Protein 3LYH (pdb70)

Structure (mmCIF, N/CA/C/O backbone):
data_3LYH
#
_entry.id   3LYH
#
_cell.length_a   37.836
_cell.length_b   38.615
_cell.length_c   39.845
_cell.angle_alpha   70.350
_cell.angle_beta   83.050
_cell.angle_gamma   72.090
#
_symmetry.space_group_name_H-M   'P 1'
#
loop_
_entity.id
_entity.type
_entity.pdbx_description
1 polymer 'Cobalamin (Vitamin B12) biosynthesis CbiX protein'
2 water water
#
loop_
_atom_site.group_PDB
_atom_site.id
_atom_site.type_symbol
_atom_site.label_atom_id
_atom_site.label_alt_id
_atom_site.label_comp_id
_atom_site.label_asym_id
_atom_site.label_entity_id
_atom_site.label_seq_id
_atom_site.pdbx_PDB_ins_code
_atom_site.Cartn_x
_atom_site.Cartn_y
_atom_site.Cartn_z
_atom_site.occupancy
_atom_site.B_iso_or_equiv
_atom_site.auth_seq_id
_atom_site.auth_comp_id
_atom_site.auth_asym_id
_atom_site.auth_atom_id
_atom_site.pdbx_PDB_model_num
ATOM 1 N N . PRO A 1 5 ? 45.234 15.642 -0.507 1.00 36.10 4 PRO A N 1
ATOM 2 C CA . PRO A 1 5 ? 43.849 16.020 -0.780 1.00 34.29 4 PRO A CA 1
ATOM 3 C C . PRO A 1 5 ? 43.673 17.573 -0.803 1.00 31.51 4 PRO A C 1
ATOM 4 O O . PRO A 1 5 ? 43.991 18.207 -1.827 1.00 28.28 4 PRO A O 1
ATOM 6 N N . HIS A 1 6 ? 43.221 18.158 0.312 1.00 28.13 5 HIS A N 1
ATOM 7 C CA . HIS A 1 6 ? 42.878 19.590 0.412 1.00 25.57 5 HIS A CA 1
ATOM 8 C C . HIS A 1 6 ? 43.272 20.109 1.806 1.00 23.81 5 HIS A C 1
ATOM 9 O O . HIS A 1 6 ? 43.166 19.378 2.783 1.00 27.20 5 HIS A O 1
ATOM 16 N N . GLN A 1 7 ? 43.734 21.368 1.873 1.00 15.88 6 GLN A N 1
ATOM 17 C CA . GLN A 1 7 ? 44.204 22.029 3.068 1.00 17.02 6 GLN A CA 1
ATOM 18 C C . GLN A 1 7 ? 43.579 23.413 3.245 1.00 16.32 6 GLN A C 1
ATOM 19 O O . GLN A 1 7 ? 43.475 24.173 2.308 1.00 13.58 6 GLN A O 1
ATOM 25 N N . ILE A 1 8 ? 43.192 23.742 4.463 1.00 12.72 7 ILE A N 1
ATOM 26 C CA . ILE A 1 8 ? 42.659 25.047 4.763 1.00 14.11 7 ILE A CA 1
ATOM 27 C C . ILE A 1 8 ? 43.725 25.859 5.518 1.00 12.31 7 ILE A C 1
ATOM 28 O O . ILE A 1 8 ? 44.465 25.333 6.394 1.00 16.68 7 ILE A O 1
ATOM 33 N N . ILE A 1 9 ? 43.888 27.111 5.108 1.00 13.00 8 ILE A N 1
ATOM 34 C CA . ILE A 1 9 ? 44.882 28.014 5.619 1.00 13.33 8 ILE A CA 1
ATOM 35 C C . ILE A 1 9 ? 44.182 29.293 6.103 1.00 13.77 8 ILE A C 1
ATOM 36 O O . ILE A 1 9 ? 43.463 29.944 5.345 1.00 11.90 8 ILE A O 1
ATOM 41 N N . LEU A 1 10 ? 44.432 29.651 7.358 1.00 13.09 9 LEU A N 1
ATOM 42 C CA A LEU A 1 10 ? 43.960 30.919 7.936 0.50 11.09 9 LEU A CA 1
ATOM 43 C CA B LEU A 1 10 ? 43.958 30.921 7.935 0.50 11.42 9 LEU A CA 1
ATOM 44 C C . LEU A 1 10 ? 45.037 31.956 7.624 1.00 11.42 9 LEU A C 1
ATOM 45 O O . LEU A 1 10 ? 46.204 31.773 8.049 1.00 15.80 9 LEU A O 1
ATOM 54 N N . LEU A 1 11 ? 44.686 33.022 6.914 1.00 10.37 10 LEU A N 1
ATOM 55 C CA . LEU A 1 11 ? 45.683 34.025 6.497 1.00 11.47 10 LEU A CA 1
ATOM 56 C C . LEU A 1 11 ? 45.546 35.285 7.353 1.00 10.97 10 LEU A C 1
ATOM 57 O O . LEU A 1 11 ? 44.507 35.939 7.335 1.00 11.95 10 LEU A O 1
ATOM 62 N N . ALA A 1 12 ? 46.576 35.620 8.096 1.00 12.36 11 ALA A N 1
ATOM 63 C CA . ALA A 1 12 ? 46.619 36.797 8.932 1.00 12.06 11 ALA A CA 1
ATOM 64 C C . ALA A 1 12 ? 47.640 37.800 8.370 1.00 12.40 11 ALA A C 1
ATOM 65 O O . ALA A 1 12 ? 48.556 37.438 7.621 1.00 11.93 11 ALA A O 1
ATOM 67 N N A HIS A 1 13 ? 47.412 39.068 8.713 0.50 15.65 12 HIS A N 1
ATOM 68 N N B HIS A 1 13 ? 47.492 39.073 8.712 0.50 12.76 12 HIS A N 1
ATOM 69 C CA A HIS A 1 13 ? 48.455 40.066 8.652 0.50 17.96 12 HIS A CA 1
ATOM 70 C CA B HIS A 1 13 ? 48.401 40.090 8.184 0.50 12.44 12 HIS A CA 1
ATOM 71 C C A HIS A 1 13 ? 49.470 39.681 9.707 0.50 17.47 12 HIS A C 1
ATOM 72 C C B HIS A 1 13 ? 49.863 39.752 8.457 0.50 10.57 12 HIS A C 1
ATOM 73 O O A HIS A 1 13 ? 49.137 39.399 10.857 0.50 20.87 12 HIS A O 1
ATOM 74 O O B HIS A 1 13 ? 50.671 39.722 7.541 0.50 10.24 12 HIS A O 1
ATOM 87 N N A GLY A 1 14 ? 50.708 39.576 9.275 0.50 18.65 13 GLY A N 1
ATOM 88 N N B GLY A 1 14 ? 50.187 39.510 9.736 0.50 9.89 13 GLY A N 1
ATOM 89 C CA A GLY A 1 14 ? 51.745 39.314 10.192 0.50 16.69 13 GLY A CA 1
ATOM 90 C CA B GLY A 1 14 ? 51.582 39.392 10.153 0.50 10.89 13 GLY A CA 1
ATOM 91 C C A GLY A 1 14 ? 52.193 40.611 10.825 0.50 14.63 13 GLY A C 1
ATOM 92 C C B GLY A 1 14 ? 52.148 40.642 10.847 0.50 10.85 13 GLY A C 1
ATOM 93 O O A GLY A 1 14 ? 51.694 41.720 10.527 0.50 16.01 13 GLY A O 1
ATOM 94 O O B GLY A 1 14 ? 51.688 41.783 10.589 0.50 12.45 13 GLY A O 1
ATOM 95 N N . SER A 1 15 ? 53.160 40.441 11.700 1.00 13.94 14 SER A N 1
ATOM 96 C CA . SER A 1 15 ? 53.752 41.522 12.465 1.00 11.93 14 SER A CA 1
ATOM 97 C C . SER A 1 15 ? 55.090 41.092 12.999 1.00 8.67 14 SER A C 1
ATOM 98 O O . SER A 1 15 ? 55.330 39.902 13.246 1.00 12.42 14 SER A O 1
ATOM 101 N N . SER A 1 16 ? 55.980 42.081 13.250 1.00 8.81 15 SER A N 1
ATOM 102 C CA . SER A 1 16 ? 57.189 41.847 13.989 1.00 10.50 15 SER A CA 1
ATOM 103 C C . SER A 1 16 ? 56.971 41.921 15.495 1.00 9.00 15 SER A C 1
ATOM 104 O O . SER A 1 16 ? 57.912 41.668 16.242 1.00 9.98 15 SER A O 1
ATOM 107 N N . ASP A 1 17 ? 55.772 42.332 15.910 1.00 9.98 16 ASP A N 1
ATOM 108 C CA . ASP A 1 17 ? 55.420 42.373 17.338 1.00 7.96 16 ASP A CA 1
ATOM 109 C C . ASP A 1 17 ? 55.002 40.950 17.789 1.00 10.08 16 ASP A C 1
ATOM 110 O O . ASP A 1 17 ? 53.940 40.452 17.336 1.00 10.62 16 ASP A O 1
ATOM 115 N N . ALA A 1 18 ? 55.824 40.332 18.659 1.00 9.75 17 ALA A N 1
ATOM 116 C CA . ALA A 1 18 ? 55.548 38.987 19.215 1.00 10.87 17 ALA A CA 1
ATOM 117 C C . ALA A 1 18 ? 54.165 38.910 19.842 1.00 11.45 17 ALA A C 1
ATOM 118 O O . ALA A 1 18 ? 53.494 37.856 19.736 1.00 12.36 17 ALA A O 1
ATOM 120 N N . ARG A 1 19 ? 53.711 40.007 20.443 1.00 10.55 18 ARG A N 1
ATOM 121 C CA . ARG A 1 19 ? 52.384 40.021 21.081 1.00 10.72 18 ARG A CA 1
ATOM 122 C C . ARG A 1 19 ? 51.260 39.862 20.046 1.00 12.23 18 ARG A C 1
ATOM 123 O O . ARG A 1 19 ? 50.252 39.187 20.292 1.00 13.20 18 ARG A O 1
ATOM 131 N N . TRP A 1 20 ? 51.423 40.495 18.895 1.00 10.14 19 TRP A N 1
ATOM 132 C CA A TRP A 1 20 ? 50.460 40.376 17.805 0.50 11.93 19 TRP A CA 1
ATOM 133 C CA B TRP A 1 20 ? 50.440 40.384 17.842 0.50 11.44 19 TRP A CA 1
ATOM 134 C C . TRP A 1 20 ? 50.386 38.934 17.336 1.00 12.21 19 TRP A C 1
ATOM 135 O O . TRP A 1 20 ? 49.310 38.368 17.240 1.00 12.62 19 TRP A O 1
ATOM 156 N N . CYS A 1 21 ? 51.536 38.353 17.030 1.00 12.11 20 CYS A N 1
ATOM 157 C CA . CYS A 1 21 ? 51.585 36.975 16.556 1.00 14.88 20 CYS A CA 1
ATOM 158 C C . CYS A 1 21 ? 50.991 36.019 17.598 1.00 12.82 20 CYS A C 1
ATOM 159 O O . CYS A 1 21 ? 50.239 35.125 17.208 1.00 13.35 20 CYS A O 1
ATOM 162 N N . GLU A 1 22 ? 51.219 36.274 18.879 1.00 12.95 21 GLU A N 1
ATOM 163 C CA . GLU A 1 22 ? 50.761 35.337 19.920 1.00 12.02 21 GLU A CA 1
ATOM 164 C C . GLU A 1 22 ? 49.247 35.402 19.938 1.00 11.69 21 GLU A C 1
ATOM 165 O O . GLU A 1 22 ? 48.592 34.367 20.052 1.00 11.22 21 GLU A O 1
ATOM 171 N N . THR A 1 23 ? 48.690 36.599 19.814 1.00 10.06 22 THR A N 1
ATOM 172 C CA . THR A 1 23 ? 47.228 36.772 19.802 1.00 10.16 22 THR A CA 1
ATOM 173 C C . THR A 1 23 ? 46.606 36.022 18.629 1.00 12.82 22 THR A C 1
ATOM 174 O O . THR A 1 23 ? 45.577 35.378 18.782 1.00 9.53 22 THR A O 1
ATOM 178 N N . PHE A 1 24 ? 47.206 36.127 17.444 1.00 11.60 23 PHE A N 1
ATOM 179 C CA . PHE A 1 24 ? 46.698 35.390 16.277 1.00 12.29 23 PHE A CA 1
ATOM 180 C C . PHE A 1 24 ? 46.874 33.885 16.377 1.00 9.46 23 PHE A C 1
ATOM 181 O O . PHE A 1 24 ? 45.993 33.124 15.949 1.00 11.27 23 PHE A O 1
ATOM 189 N N . GLU A 1 25 ? 47.992 33.422 16.956 1.00 9.85 24 GLU A N 1
ATOM 190 C CA . GLU A 1 25 ? 48.178 31.991 17.192 1.00 12.81 24 GLU A CA 1
ATOM 191 C C . GLU A 1 25 ? 47.082 31.441 18.109 1.00 12.60 24 GLU A C 1
ATOM 192 O O . GLU A 1 25 ? 46.523 30.361 17.828 1.00 13.44 24 GLU A O 1
ATOM 198 N N . LYS A 1 26 ? 46.742 32.181 19.151 1.00 10.26 25 LYS A N 1
ATOM 199 C CA A LYS A 1 26 ? 45.638 31.767 20.008 0.50 11.37 25 LYS A CA 1
ATOM 200 C CA B LYS A 1 26 ? 45.641 31.769 20.006 0.50 11.92 25 LYS A CA 1
ATOM 201 C C . LYS A 1 26 ? 44.297 31.823 19.270 1.00 10.90 25 LYS A C 1
ATOM 202 O O . LYS A 1 26 ? 43.430 30.948 19.469 1.00 12.73 25 LYS A O 1
ATOM 213 N N . LEU A 1 27 ? 44.057 32.854 18.472 1.00 9.81 26 LEU A N 1
ATOM 214 C CA . LEU A 1 27 ? 42.830 32.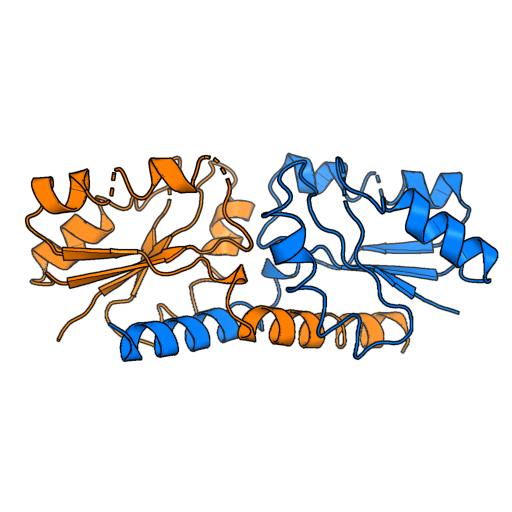927 17.612 1.00 12.15 26 LEU A CA 1
ATOM 215 C C . LEU A 1 27 ? 42.657 31.745 16.661 1.00 11.39 26 LEU A C 1
ATOM 216 O O . LEU A 1 27 ? 41.516 31.248 16.471 1.00 13.90 26 LEU A O 1
ATOM 221 N N . ALA A 1 28 ? 43.765 31.262 16.133 1.00 9.12 27 ALA A N 1
ATOM 222 C CA . ALA A 1 28 ? 43.781 30.128 15.211 1.00 8.34 27 ALA A CA 1
ATOM 223 C C . ALA A 1 28 ? 43.725 28.765 15.942 1.00 12.34 27 ALA A C 1
ATOM 224 O O . ALA A 1 28 ? 43.398 27.777 15.303 1.00 13.86 27 ALA A O 1
ATOM 226 N N . GLU A 1 29 ? 44.042 28.717 17.238 1.00 13.93 28 GLU A N 1
ATOM 227 C CA A GLU A 1 29 ? 44.266 27.456 17.965 0.50 14.60 28 GLU A CA 1
ATOM 228 C CA B GLU A 1 29 ? 44.296 27.437 17.891 0.50 13.12 28 GLU A CA 1
ATOM 229 C C . GLU A 1 29 ? 43.072 26.482 17.883 1.00 11.00 28 GLU A C 1
ATOM 230 O O . GLU A 1 29 ? 43.264 25.299 17.607 1.00 12.06 28 GLU A O 1
ATOM 241 N N . PRO A 1 30 ? 41.838 26.992 18.122 1.00 13.05 29 PRO A N 1
ATOM 242 C CA . PRO A 1 30 ? 40.709 26.034 18.104 1.00 13.49 29 PRO A CA 1
ATOM 243 C C . PRO A 1 30 ? 40.551 25.404 16.710 1.00 15.13 29 PRO A C 1
ATOM 244 O O . PRO A 1 30 ? 40.280 24.230 16.587 1.00 11.97 29 PRO A O 1
ATOM 248 N N . THR A 1 31 ? 40.748 26.190 15.652 1.00 12.12 30 THR A N 1
ATOM 249 C CA . THR A 1 31 ? 40.794 25.632 14.308 1.00 12.58 30 THR A CA 1
ATOM 250 C C . THR A 1 31 ? 41.928 24.644 14.065 1.00 14.90 30 THR A C 1
ATOM 251 O O . THR A 1 31 ? 41.722 23.547 13.537 1.00 16.75 30 THR A O 1
ATOM 255 N N . VAL A 1 32 ? 43.142 25.017 14.428 1.00 13.67 31 VAL A N 1
ATOM 256 C CA . VAL A 1 32 ? 44.289 24.144 14.213 1.00 15.14 31 VAL A CA 1
ATOM 257 C C . VAL A 1 32 ? 44.180 22.805 14.971 1.00 16.56 31 VAL A C 1
ATOM 258 O O . VAL A 1 32 ? 44.546 21.730 14.444 1.00 17.39 31 VAL A O 1
ATOM 262 N N . GLU A 1 33 ? 43.647 22.875 16.173 1.00 17.61 32 GLU A N 1
ATOM 263 C CA . GLU A 1 33 ? 43.454 21.666 16.993 1.00 21.65 32 GLU A CA 1
ATOM 264 C C . GLU A 1 33 ? 42.351 20.777 16.456 1.00 22.19 32 GLU A C 1
ATOM 265 O O . GLU A 1 33 ? 42.456 19.547 16.584 1.00 26.78 32 GLU A O 1
ATOM 271 N N . SER A 1 34 ? 41.318 21.380 15.868 1.00 22.85 33 SER A N 1
ATOM 272 C CA A SER A 1 34 ? 40.089 20.671 15.495 0.50 24.07 33 SER A CA 1
ATOM 273 C CA B SER A 1 34 ? 40.086 20.669 15.505 0.50 24.48 33 SER A CA 1
ATOM 274 C C . SER A 1 34 ? 40.132 20.112 14.077 1.00 23.39 33 SER A C 1
ATOM 275 O O . SER A 1 34 ? 39.631 19.015 13.821 1.00 22.60 33 SER A O 1
ATOM 280 N N . ILE A 1 35 ? 40.714 20.866 13.153 1.00 22.28 34 ILE A N 1
ATOM 281 C CA . ILE A 1 35 ? 40.676 20.542 11.725 1.00 20.42 34 ILE A CA 1
ATOM 282 C C . ILE A 1 35 ? 42.020 20.024 11.217 1.00 22.71 34 ILE A C 1
ATOM 283 O O . ILE A 1 35 ? 43.049 20.710 11.315 1.00 20.07 34 ILE A O 1
ATOM 288 N N . GLU A 1 36 ? 41.982 18.825 10.609 1.00 24.14 35 GLU A N 1
ATOM 289 C CA . GLU A 1 36 ? 43.168 18.136 10.111 1.00 25.01 35 GLU A CA 1
ATOM 290 C C . GLU A 1 36 ? 44.008 19.035 9.193 1.00 23.99 35 GLU A C 1
ATOM 291 O O . GLU A 1 36 ? 43.508 19.569 8.216 1.00 22.34 35 GLU A O 1
ATOM 293 N N . ASN A 1 37 ? 45.276 19.218 9.562 1.00 26.17 36 ASN A N 1
ATOM 294 C CA . ASN A 1 37 ? 46.245 19.982 8.770 1.00 29.38 36 ASN A CA 1
ATOM 295 C C . ASN A 1 37 ? 45.941 21.475 8.502 1.00 27.84 36 ASN A C 1
ATOM 296 O O . ASN A 1 37 ? 46.744 22.123 7.786 1.00 26.95 36 ASN A O 1
ATOM 301 N N . ALA A 1 38 ? 44.850 22.025 9.069 1.00 21.36 37 ALA A N 1
ATOM 302 C CA . ALA A 1 38 ? 44.651 23.495 9.057 1.00 18.76 37 ALA A CA 1
ATOM 303 C C . ALA A 1 38 ? 45.869 24.190 9.662 1.00 15.21 37 ALA A C 1
ATOM 304 O O . ALA A 1 38 ? 46.536 23.667 10.581 1.00 18.04 37 ALA A O 1
ATOM 306 N N . ALA A 1 39 ? 46.219 25.338 9.107 1.00 12.10 38 ALA A N 1
ATOM 307 C CA . ALA A 1 39 ? 47.342 26.103 9.603 1.00 11.39 38 ALA A CA 1
ATOM 308 C C . ALA A 1 39 ? 47.115 27.584 9.412 1.00 13.16 38 ALA A C 1
ATOM 309 O O . ALA A 1 39 ? 46.380 27.964 8.519 1.00 14.86 38 ALA A O 1
ATOM 311 N N . ILE A 1 40 ? 47.758 28.382 10.272 1.00 12.48 39 ILE A N 1
ATOM 312 C CA . ILE A 1 40 ? 47.862 29.820 10.091 1.00 13.38 39 ILE A CA 1
ATOM 313 C C . ILE A 1 40 ? 49.108 30.151 9.303 1.00 13.48 39 ILE A C 1
ATOM 314 O O . ILE A 1 40 ? 50.153 29.534 9.467 1.00 12.36 39 ILE A O 1
ATOM 319 N N . ALA A 1 41 ? 48.958 31.115 8.413 1.00 12.28 40 ALA A N 1
ATOM 320 C CA . ALA A 1 41 ? 50.053 31.710 7.676 1.00 12.70 40 ALA A CA 1
ATOM 321 C C . ALA A 1 41 ? 49.910 33.218 7.709 1.00 13.12 40 ALA A C 1
ATOM 322 O O . ALA A 1 41 ? 48.781 33.751 7.896 1.00 14.22 40 ALA A O 1
ATOM 324 N N . TYR A 1 42 ? 51.036 33.887 7.465 1.00 12.38 41 TYR A N 1
ATOM 325 C CA . TYR A 1 42 ? 51.124 35.345 7.537 1.00 13.39 41 TYR A CA 1
ATOM 326 C C . TYR A 1 42 ? 51.508 35.975 6.182 1.00 14.95 41 TYR A C 1
ATOM 327 O O . TYR A 1 42 ? 52.356 35.448 5.471 1.00 13.70 41 TYR A O 1
ATOM 344 N N . GLU A 1 44 ? 52.971 38.824 5.715 1.00 16.45 43 GLU A N 1
ATOM 345 C CA . GLU A 1 44 ? 54.332 39.362 5.812 1.00 19.43 43 GLU A CA 1
ATOM 346 C C . GLU A 1 44 ? 54.867 39.266 7.214 1.00 17.14 43 GLU A C 1
ATOM 347 O O . GLU A 1 44 ? 54.105 39.052 8.146 1.00 15.41 43 GLU A O 1
ATOM 353 N N . LEU A 1 45 ? 56.181 39.421 7.326 1.00 18.99 44 LEU A N 1
ATOM 354 C CA . LEU A 1 45 ? 56.895 39.718 8.580 1.00 19.55 44 LEU A CA 1
ATOM 355 C C . LEU A 1 45 ? 57.020 38.585 9.595 1.00 21.73 44 LEU A C 1
ATOM 356 O O . LEU A 1 45 ? 57.907 38.648 10.446 1.00 26.31 44 LEU A O 1
ATOM 361 N N . ALA A 1 46 ? 56.112 37.608 9.572 1.00 17.26 45 ALA A N 1
ATOM 362 C CA . ALA A 1 46 ? 56.133 36.489 10.506 1.00 17.36 45 ALA A CA 1
ATOM 363 C C . ALA A 1 46 ? 56.101 35.188 9.743 1.00 18.72 45 ALA A C 1
ATOM 364 O O . ALA A 1 46 ? 55.568 35.117 8.628 1.00 17.00 45 ALA A O 1
ATOM 366 N N . GLU A 1 47 ? 56.726 34.169 10.313 1.00 18.57 46 GLU A N 1
ATOM 367 C CA . GLU A 1 47 ? 56.710 32.852 9.706 1.00 19.41 46 GLU A CA 1
ATOM 368 C C . GLU A 1 47 ? 55.596 32.060 10.382 1.00 16.41 46 GLU A C 1
ATOM 369 O O . GLU A 1 47 ? 55.317 32.277 11.556 1.00 18.81 46 GLU A O 1
ATOM 375 N N . PRO A 1 48 ? 54.931 31.156 9.652 1.00 16.11 47 PRO A N 1
ATOM 376 C CA . PRO A 1 48 ? 55.166 30.851 8.244 1.00 15.06 47 PRO A CA 1
ATOM 377 C C . PRO A 1 48 ? 54.435 31.772 7.275 1.00 13.75 47 PRO A C 1
ATOM 378 O O . PRO A 1 48 ? 53.294 32.179 7.523 1.00 13.87 47 PRO A O 1
ATOM 382 N N . SER A 1 49 ? 55.072 32.037 6.149 1.00 15.19 48 SER A N 1
ATOM 383 C CA . SER A 1 49 ? 54.403 32.671 5.020 1.00 15.62 48 SER A CA 1
ATOM 384 C C . SER A 1 49 ? 53.424 31.737 4.338 1.00 14.38 48 SER A C 1
ATOM 385 O O . SER A 1 49 ? 53.490 30.523 4.498 1.00 12.69 48 SER A O 1
ATOM 388 N N . LEU A 1 50 ? 52.539 32.280 3.490 1.00 15.13 49 LEU A N 1
ATOM 389 C CA . LEU A 1 50 ? 51.742 31.409 2.613 1.00 17.86 49 LEU A CA 1
ATOM 390 C C . LEU A 1 50 ? 52.589 30.517 1.707 1.00 17.17 49 LEU A C 1
ATOM 391 O O . LEU A 1 50 ? 52.278 29.340 1.504 1.00 15.68 49 LEU A O 1
ATOM 396 N N . ASP A 1 51 ? 53.700 31.043 1.174 1.00 17.66 50 ASP A N 1
ATOM 397 C CA . ASP A 1 51 ? 54.574 30.222 0.329 1.00 17.85 50 ASP A CA 1
ATOM 398 C C . ASP A 1 51 ? 55.066 29.024 1.082 1.00 14.93 50 ASP A C 1
ATOM 399 O O . ASP A 1 51 ? 55.023 27.916 0.575 1.00 16.51 50 ASP A O 1
ATOM 404 N N . THR A 1 52 ? 55.500 29.263 2.316 1.00 15.12 51 THR A N 1
ATOM 405 C CA . THR A 1 52 ? 55.992 28.190 3.152 1.00 14.88 51 THR A CA 1
ATOM 406 C C . THR A 1 52 ? 54.954 27.095 3.391 1.00 13.26 51 THR A C 1
ATOM 407 O O . THR A 1 52 ? 55.272 25.915 3.250 1.00 15.34 51 THR A O 1
ATOM 411 N N . ILE A 1 53 ? 53.742 27.491 3.772 1.00 15.12 52 ILE A N 1
ATOM 412 C CA . ILE A 1 53 ? 52.675 26.499 3.950 1.00 13.12 52 ILE A CA 1
ATOM 413 C C . ILE A 1 53 ? 52.338 25.756 2.656 1.00 13.37 52 ILE A C 1
ATOM 414 O O . ILE A 1 53 ? 52.200 24.518 2.665 1.00 14.76 52 ILE A O 1
ATOM 419 N N . VAL A 1 54 ? 52.195 26.501 1.553 1.00 14.44 53 VAL A N 1
ATOM 420 C CA . VAL A 1 54 ? 51.878 25.905 0.274 1.00 15.56 53 VAL A CA 1
ATOM 421 C C . VAL A 1 54 ? 52.987 24.936 -0.217 1.00 16.19 53 VAL A C 1
ATOM 422 O O . VAL A 1 54 ? 52.716 23.797 -0.600 1.00 16.30 53 VAL A O 1
ATOM 426 N N . ASN A 1 55 ? 54.251 25.351 -0.153 1.00 18.19 54 ASN A N 1
ATOM 427 C CA . ASN A 1 55 ? 55.370 24.463 -0.498 1.00 17.79 54 ASN A CA 1
ATOM 428 C C . ASN A 1 55 ? 55.390 23.180 0.314 1.00 18.02 54 ASN A C 1
ATOM 429 O O . ASN A 1 55 ? 55.559 22.088 -0.243 1.00 21.52 54 ASN A O 1
ATOM 434 N N . ARG A 1 56 ? 55.194 23.302 1.630 1.00 15.41 55 ARG A N 1
ATOM 435 C CA . ARG A 1 56 ? 55.161 22.120 2.502 1.00 17.64 55 ARG A CA 1
ATOM 436 C C . ARG A 1 56 ? 54.005 21.176 2.166 1.00 18.52 55 ARG A C 1
ATOM 437 O O . ARG A 1 56 ? 54.203 19.963 2.088 1.00 16.27 55 ARG A O 1
ATOM 445 N N . ALA A 1 57 ? 52.805 21.729 1.984 1.00 16.08 56 ALA A N 1
ATOM 446 C CA . ALA A 1 57 ? 51.606 20.956 1.624 1.00 15.47 56 ALA A CA 1
ATOM 447 C C . ALA A 1 57 ? 51.734 20.238 0.287 1.00 14.25 56 ALA A C 1
ATOM 448 O O . ALA A 1 57 ? 51.354 19.063 0.147 1.00 17.52 56 ALA A O 1
ATOM 450 N N . LYS A 1 58 ? 52.291 20.951 -0.675 1.00 16.55 57 LYS A N 1
ATOM 451 C CA . LYS A 1 58 ? 52.485 20.431 -2.018 1.00 20.54 57 LYS A CA 1
ATOM 452 C C . LYS A 1 58 ? 53.436 19.238 -1.994 1.00 21.21 57 LYS A C 1
ATOM 453 O O . LYS A 1 58 ? 53.146 18.187 -2.591 1.00 19.98 57 LYS A O 1
ATOM 459 N N . GLY A 1 59 ? 54.522 19.369 -1.238 1.00 23.23 58 GLY A N 1
ATOM 460 C CA . GLY A 1 59 ? 55.442 18.247 -1.007 1.00 25.66 58 GLY A CA 1
ATOM 461 C C . GLY A 1 59 ? 54.780 16.995 -0.452 1.00 26.32 58 GLY A C 1
ATOM 462 O O . GLY A 1 59 ? 55.229 15.881 -0.735 1.00 28.38 58 GLY A O 1
ATOM 463 N N . GLN A 1 60 ? 53.730 17.188 0.345 1.00 26.29 59 GLN A N 1
ATOM 464 C CA . GLN A 1 60 ? 52.939 16.122 0.948 1.00 27.14 59 GLN A CA 1
ATOM 465 C C . GLN A 1 60 ? 51.774 15.632 0.077 1.00 25.89 59 GLN A C 1
ATOM 466 O O . GLN A 1 60 ? 50.972 14.833 0.547 1.00 28.35 59 GLN A O 1
ATOM 472 N N . GLY A 1 61 ? 51.652 16.135 -1.157 1.00 23.36 60 GLY A N 1
ATOM 473 C CA . GLY A 1 61 ? 50.615 15.707 -2.089 1.00 23.15 60 GLY A CA 1
ATOM 474 C C . GLY A 1 61 ? 49.398 16.601 -2.260 1.00 20.06 60 GLY A C 1
ATOM 475 O O . GLY A 1 61 ? 48.494 16.267 -3.041 1.00 22.06 60 GLY A O 1
ATOM 476 N N . VAL A 1 62 ? 49.390 17.754 -1.582 1.00 17.93 61 VAL A N 1
ATOM 477 C CA . VAL A 1 62 ? 48.246 18.654 -1.628 1.00 16.17 61 VAL A CA 1
ATOM 478 C C . VAL A 1 62 ? 48.338 19.702 -2.745 1.00 15.30 61 VAL A C 1
ATOM 479 O O . VAL A 1 62 ? 49.261 20.496 -2.769 1.00 22.53 61 VAL A O 1
ATOM 483 N N . GLU A 1 63 ? 47.357 19.752 -3.618 1.00 15.93 62 GLU A N 1
ATOM 484 C CA . GLU A 1 63 ? 47.334 20.798 -4.661 1.00 18.77 62 GLU A CA 1
ATOM 485 C C . GLU A 1 63 ? 46.053 21.617 -4.673 1.00 15.39 62 GLU A C 1
ATOM 486 O O . GLU A 1 63 ? 45.852 22.400 -5.584 1.00 16.95 62 GLU A O 1
ATOM 492 N N . GLN A 1 64 ? 45.202 21.401 -3.674 1.00 15.06 63 GLN A N 1
ATOM 493 C CA . GLN A 1 64 ? 43.946 22.148 -3.458 1.00 14.01 63 GLN A CA 1
ATOM 494 C C . GLN A 1 64 ? 43.935 22.791 -2.103 1.00 11.69 63 GLN A C 1
ATOM 495 O O . GLN A 1 64 ? 44.195 22.131 -1.089 1.00 13.39 63 GLN A O 1
ATOM 501 N N . PHE A 1 65 ? 43.635 24.081 -2.070 1.00 10.63 64 PHE A N 1
ATOM 502 C CA . PHE A 1 65 ? 43.676 24.849 -0.836 1.00 9.82 64 PHE A CA 1
ATOM 503 C C . PHE A 1 65 ? 42.465 25.749 -0.782 1.00 9.63 64 PHE A C 1
ATOM 504 O O . PHE A 1 65 ? 41.903 26.168 -1.831 1.00 10.86 64 PHE A O 1
ATOM 512 N N . THR A 1 66 ? 42.089 26.096 0.440 1.00 9.44 65 THR A N 1
ATOM 513 C CA . THR A 1 66 ? 41.168 27.192 0.711 1.00 9.71 65 THR A CA 1
ATOM 514 C C . THR A 1 66 ? 41.828 28.160 1.700 1.00 11.34 65 THR A C 1
ATOM 515 O O . THR A 1 66 ? 42.362 27.717 2.708 1.00 11.80 65 THR A O 1
ATOM 519 N N . VAL A 1 67 ? 41.879 29.435 1.355 1.00 8.98 66 VAL A N 1
ATOM 520 C CA . VAL A 1 67 ? 42.431 30.479 2.191 1.00 8.30 66 VAL A CA 1
ATOM 521 C C . VAL A 1 67 ? 41.304 31.245 2.832 1.00 9.75 66 VAL A C 1
ATOM 522 O O . VAL A 1 67 ? 40.425 31.782 2.131 1.00 9.98 66 VAL A O 1
ATOM 526 N N . VAL A 1 68 ? 41.301 31.270 4.170 1.00 9.59 67 VAL A N 1
ATOM 527 C CA . VAL A 1 68 ? 40.312 32.003 4.943 1.00 9.45 67 VAL A CA 1
ATOM 528 C C . VAL A 1 68 ? 41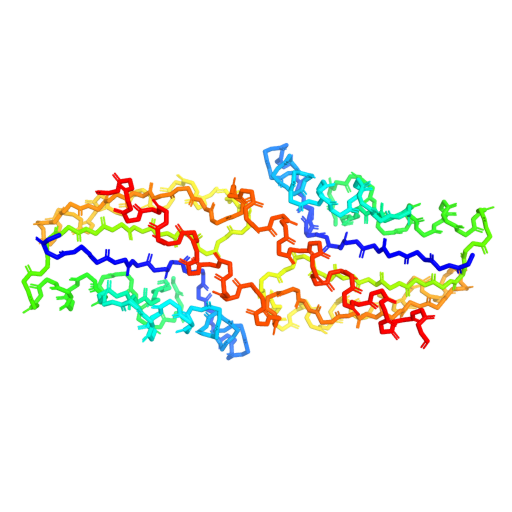.010 33.214 5.575 1.00 8.16 67 VAL A C 1
ATOM 529 O O . VAL A 1 68 ? 41.785 33.075 6.487 1.00 9.96 67 VAL A O 1
ATOM 533 N N . PRO A 1 69 ? 40.706 34.446 5.070 1.00 8.09 68 PRO A N 1
ATOM 534 C CA . PRO A 1 69 ? 41.389 35.600 5.669 1.00 9.17 68 PRO A CA 1
ATOM 535 C C . PRO A 1 69 ? 40.911 35.948 7.052 1.00 10.10 68 PRO A C 1
ATOM 536 O O . PRO A 1 69 ? 39.708 36.154 7.256 1.00 10.65 68 PRO A O 1
ATOM 540 N N . LEU A 1 70 ? 41.842 35.975 8.016 1.00 10.52 69 LEU A N 1
ATOM 541 C CA . LEU A 1 70 ? 41.556 36.388 9.408 1.00 11.43 69 LEU A CA 1
ATOM 542 C C . LEU A 1 70 ? 41.622 37.925 9.503 1.00 12.44 69 LEU A C 1
ATOM 543 O O . LEU A 1 70 ? 42.547 38.471 10.112 1.00 16.44 69 LEU A O 1
ATOM 548 N N . PHE A 1 71 ? 40.677 38.555 8.821 1.00 11.84 70 PHE A N 1
ATOM 549 C CA A PHE A 1 71 ? 40.547 40.016 8.731 0.50 14.97 70 PHE A CA 1
ATOM 550 C CA B PHE A 1 71 ? 40.557 39.990 8.808 0.50 15.06 70 PHE A CA 1
ATOM 551 C C . PHE A 1 71 ? 39.125 40.328 9.141 1.00 14.18 70 PHE A C 1
ATOM 552 O O . PHE A 1 71 ? 38.185 39.705 8.615 1.00 14.15 70 PHE A O 1
ATOM 567 N N . LEU A 1 72 ? 38.934 41.316 10.018 1.00 12.28 71 LEU A N 1
ATOM 568 C CA . LEU A 1 72 ? 37.587 41.832 10.245 1.00 12.14 71 LEU A CA 1
ATOM 569 C C . LEU A 1 72 ? 37.037 42.581 9.041 1.00 14.81 71 LEU A C 1
ATOM 570 O O . LEU A 1 72 ? 35.839 42.581 8.839 1.00 16.85 71 LEU A O 1
ATOM 575 N N . ALA A 1 73 ? 37.908 43.263 8.296 1.00 15.34 72 ALA A N 1
ATOM 576 C CA . ALA A 1 73 ? 37.512 43.878 7.040 1.00 14.94 72 ALA A CA 1
ATOM 577 C C . ALA A 1 73 ? 38.698 44.026 6.113 1.00 16.45 72 ALA A C 1
ATOM 578 O O . ALA A 1 73 ? 39.842 44.048 6.563 1.00 15.95 72 ALA A O 1
ATOM 580 N N . ALA A 1 74 ? 38.393 44.230 4.836 1.00 19.1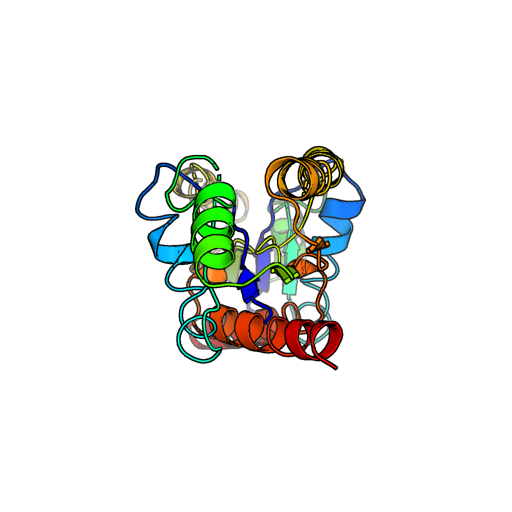7 73 ALA A N 1
ATOM 581 C CA . ALA A 1 74 ? 39.444 44.459 3.823 1.00 17.73 73 ALA A CA 1
ATOM 582 C C . ALA A 1 74 ? 39.173 45.776 3.146 1.00 18.42 73 ALA A C 1
ATOM 583 O O . ALA A 1 74 ? 38.145 45.924 2.470 1.00 21.30 73 ALA A O 1
ATOM 585 N N . GLY A 1 75 ? 40.113 46.709 3.267 1.00 17.98 74 GLY A N 1
ATOM 586 C CA . GLY A 1 75 ? 40.089 47.957 2.484 1.00 18.04 74 GLY A CA 1
ATOM 587 C C . GLY A 1 75 ? 40.482 47.795 1.026 1.00 17.51 74 GLY A C 1
ATOM 588 O O . GLY A 1 75 ? 40.731 46.677 0.562 1.00 18.53 74 GLY A O 1
ATOM 589 N N . ARG A 1 76 ? 40.557 48.909 0.282 1.00 18.00 75 ARG A N 1
ATOM 590 C CA . ARG A 1 76 ? 40.875 48.856 -1.160 1.00 16.03 75 ARG A CA 1
ATOM 591 C C . ARG A 1 76 ? 42.161 48.131 -1.531 1.00 17.20 75 ARG A C 1
ATOM 592 O O . ARG A 1 76 ? 42.162 47.317 -2.460 1.00 16.45 75 ARG A O 1
ATOM 595 N N . HIS A 1 77 ? 43.241 48.408 -0.804 1.00 20.36 76 HIS A N 1
ATOM 596 C CA . HIS A 1 77 ? 44.516 47.699 -1.049 1.00 23.59 76 HIS A CA 1
ATOM 597 C C . HIS A 1 77 ? 44.407 46.170 -0.838 1.00 22.61 76 HIS A C 1
ATOM 598 O O . HIS A 1 77 ? 44.713 45.419 -1.775 1.00 23.59 76 HIS A O 1
ATOM 605 N N . LEU A 1 78 ? 43.908 45.721 0.320 1.00 22.13 77 LEU A N 1
ATOM 606 C CA . LEU A 1 78 ? 43.732 44.267 0.576 1.00 18.39 77 LEU A CA 1
ATOM 607 C C . LEU A 1 78 ? 42.885 43.623 -0.489 1.00 17.15 77 LEU A C 1
ATOM 608 O O . LEU A 1 78 ? 43.151 42.515 -0.903 1.00 17.85 77 LEU A O 1
ATOM 613 N N . ARG A 1 79 ? 41.825 44.297 -0.918 1.00 13.60 78 ARG A N 1
ATOM 614 C CA . ARG A 1 79 ? 40.918 43.743 -1.962 1.00 15.16 78 ARG A CA 1
ATOM 615 C C . ARG A 1 79 ? 41.572 43.429 -3.305 1.00 16.40 78 ARG A C 1
ATOM 616 O O . ARG A 1 79 ? 41.147 42.534 -3.996 1.00 16.18 78 ARG A O 1
ATOM 624 N N . LYS A 1 80 ? 42.596 44.198 -3.651 1.00 16.29 79 LYS A N 1
ATOM 625 C CA . LYS A 1 80 ? 43.368 43.993 -4.866 1.00 16.89 79 LYS A CA 1
ATOM 626 C C . LYS A 1 80 ? 44.505 43.032 -4.564 1.00 17.35 79 LYS A C 1
ATOM 627 O O . LYS A 1 80 ? 44.758 42.102 -5.331 1.00 19.17 79 LYS A O 1
ATOM 633 N N . ASP A 1 81 ? 45.167 43.227 -3.431 1.00 15.34 80 ASP A N 1
ATOM 634 C CA . ASP A 1 81 ? 46.455 42.568 -3.221 1.00 17.23 80 ASP A CA 1
ATOM 635 C C . ASP A 1 81 ? 46.343 41.110 -2.812 1.00 15.68 80 ASP A C 1
ATOM 636 O O . ASP A 1 81 ? 47.245 40.305 -3.093 1.00 16.29 80 ASP A O 1
ATOM 641 N N . VAL A 1 82 ? 45.311 40.769 -2.037 1.00 14.11 81 VAL A N 1
ATOM 642 C CA . VAL A 1 82 ? 45.197 39.378 -1.592 1.00 12.52 81 VAL A CA 1
ATOM 643 C C . VAL A 1 82 ? 44.877 38.473 -2.797 1.00 14.41 81 VAL A C 1
ATOM 644 O O . VAL A 1 82 ? 45.532 37.472 -2.983 1.00 15.27 81 VAL A O 1
ATOM 648 N N . PRO A 1 83 ? 43.862 38.807 -3.617 1.00 11.44 82 PRO A N 1
ATOM 649 C CA . PRO A 1 83 ? 43.677 37.955 -4.797 1.00 12.50 82 PRO A CA 1
ATOM 650 C C . PRO A 1 83 ? 44.862 37.910 -5.747 1.00 13.12 82 PRO A C 1
ATOM 651 O O . PRO A 1 83 ? 45.095 36.870 -6.316 1.00 14.32 82 PRO A O 1
ATOM 655 N N . ALA A 1 84 ? 45.620 39.006 -5.869 1.00 16.33 83 ALA A N 1
ATOM 656 C CA . ALA A 1 84 ? 46.843 38.980 -6.711 1.00 14.97 83 ALA A CA 1
ATOM 657 C C . ALA A 1 84 ? 47.864 38.015 -6.139 1.00 13.78 83 ALA A C 1
ATOM 658 O O . ALA A 1 84 ? 48.502 37.240 -6.885 1.00 13.86 83 ALA A O 1
ATOM 668 N N . ILE A 1 86 ? 47.137 35.371 -4.242 1.00 12.18 85 ILE A N 1
ATOM 669 C CA . ILE A 1 86 ? 46.578 34.051 -4.563 1.00 12.75 85 ILE A CA 1
ATOM 670 C C . ILE A 1 86 ? 46.901 33.615 -6.005 1.00 11.90 85 ILE A C 1
ATOM 671 O O . ILE A 1 86 ? 47.416 32.508 -6.226 1.00 13.45 85 ILE A O 1
ATOM 676 N N . GLU A 1 87 ? 46.685 34.490 -6.977 1.00 13.52 86 GLU A N 1
ATOM 677 C CA . GLU A 1 87 ? 47.026 34.135 -8.367 1.00 11.93 86 GLU A CA 1
ATOM 678 C C . GLU A 1 87 ? 48.530 33.823 -8.529 1.00 10.93 86 GLU A C 1
ATOM 679 O O . GLU A 1 87 ? 48.940 32.898 -9.252 1.00 10.65 86 GLU A O 1
ATOM 685 N N . ARG A 1 88 ? 49.351 34.644 -7.885 1.00 12.79 87 ARG A N 1
ATOM 686 C CA . ARG A 1 88 ? 50.788 34.476 -7.926 1.00 13.10 87 ARG A CA 1
ATOM 687 C C . ARG A 1 88 ? 51.195 33.107 -7.358 1.00 12.78 87 ARG A C 1
ATOM 688 O O . ARG A 1 88 ? 51.990 32.391 -7.939 1.00 12.98 87 ARG A O 1
ATOM 696 N N . LEU A 1 89 ? 50.665 32.758 -6.195 1.00 13.83 88 LEU A N 1
ATOM 697 C CA . LEU A 1 89 ? 50.936 31.463 -5.587 1.00 13.16 88 LEU A CA 1
ATOM 698 C C . LEU A 1 89 ? 50.501 30.260 -6.429 1.00 11.78 88 LEU A C 1
ATOM 699 O O . LEU A 1 89 ? 51.223 29.251 -6.527 1.00 12.91 88 LEU A O 1
ATOM 704 N N . GLU A 1 90 ? 49.315 30.385 -7.022 1.00 13.00 89 GLU A N 1
ATOM 705 C CA . GLU A 1 90 ? 48.761 29.351 -7.880 1.00 11.94 89 GLU A CA 1
ATOM 706 C C . GLU A 1 90 ? 49.641 29.102 -9.072 1.00 12.74 89 GLU A C 1
ATOM 707 O O . GLU A 1 90 ? 49.934 27.953 -9.428 1.00 13.10 89 GLU A O 1
ATOM 713 N N . ALA A 1 91 ? 50.092 30.195 -9.682 1.00 11.94 90 ALA A N 1
ATOM 714 C CA . ALA A 1 91 ? 50.950 30.117 -10.881 1.00 12.89 90 ALA A CA 1
ATOM 715 C C . ALA A 1 91 ? 52.338 29.572 -10.548 1.00 11.09 90 ALA A C 1
ATOM 716 O O . ALA A 1 91 ? 52.876 28.695 -11.231 1.00 12.00 90 ALA A O 1
ATOM 718 N N . GLU A 1 92 ? 52.926 30.059 -9.473 1.00 11.75 91 GLU A N 1
ATOM 719 C CA . GLU A 1 92 ? 54.264 29.607 -9.109 1.00 11.76 91 GLU A CA 1
ATOM 720 C C . GLU A 1 92 ? 54.340 28.142 -8.700 1.00 14.93 91 GLU A C 1
ATOM 721 O O . GLU A 1 92 ? 55.231 27.433 -9.117 1.00 13.01 91 GLU A O 1
ATOM 727 N N . HIS A 1 93 ? 53.368 27.694 -7.900 1.00 13.75 92 HIS A N 1
ATOM 728 C CA . HIS A 1 93 ? 53.401 26.372 -7.308 1.00 13.21 92 HIS A CA 1
ATOM 729 C C . HIS A 1 93 ? 52.551 25.340 -8.017 1.00 12.92 92 HIS A C 1
ATOM 730 O O . HIS A 1 93 ? 52.610 24.179 -7.663 1.00 16.81 92 HIS A O 1
ATOM 737 N N . GLY A 1 94 ? 51.755 25.759 -8.994 1.00 13.53 93 GLY A N 1
ATOM 738 C CA . GLY A 1 94 ? 50.909 24.853 -9.747 1.00 15.05 93 GLY A CA 1
ATOM 739 C C . GLY A 1 94 ? 49.890 24.186 -8.870 1.00 16.53 93 GLY A C 1
ATOM 740 O O . GLY A 1 94 ? 49.768 22.962 -8.841 1.00 18.49 93 GLY A O 1
ATOM 741 N N . VAL A 1 95 ? 49.191 25.028 -8.105 1.00 14.78 94 VAL A N 1
ATOM 742 C CA . VAL A 1 95 ? 48.130 24.601 -7.190 1.00 13.21 94 VAL A CA 1
ATOM 743 C C . VAL A 1 95 ? 46.882 25.444 -7.409 1.00 11.65 94 VAL A C 1
ATOM 744 O O . VAL A 1 95 ? 46.904 26.474 -8.064 1.00 13.24 94 VAL A O 1
ATOM 748 N N . THR A 1 96 ? 45.769 24.976 -6.852 1.00 11.88 95 THR A N 1
ATOM 749 C CA . THR A 1 96 ? 44.461 25.651 -6.929 1.00 12.02 95 THR A CA 1
ATOM 750 C C . THR A 1 96 ? 44.092 26.136 -5.535 1.00 11.65 95 THR A C 1
ATOM 751 O O . THR A 1 96 ? 44.057 25.330 -4.598 1.00 12.56 95 THR A O 1
ATOM 755 N N . ILE A 1 97 ? 43.768 27.423 -5.427 1.00 11.38 96 ILE A N 1
ATOM 756 C CA . ILE A 1 97 ? 43.473 28.079 -4.129 1.00 12.30 96 ILE A CA 1
ATOM 757 C C . ILE A 1 97 ? 42.171 28.832 -4.235 1.00 14.41 96 ILE A C 1
ATOM 758 O O . ILE A 1 97 ? 42.043 29.715 -5.071 1.00 16.53 96 ILE A O 1
ATOM 763 N N . ARG A 1 98 ? 41.181 28.443 -3.430 1.00 12.76 97 ARG A N 1
ATOM 764 C CA . ARG A 1 98 ? 39.960 29.223 -3.350 1.00 10.69 97 ARG A CA 1
ATOM 765 C 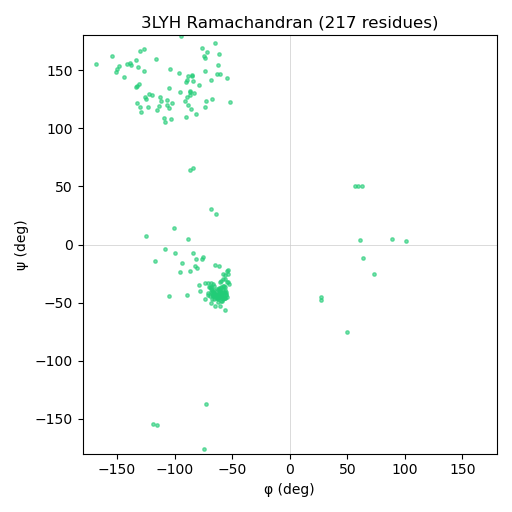C . ARG A 1 98 ? 40.158 30.257 -2.257 1.00 12.14 97 ARG A C 1
ATOM 766 O O . ARG A 1 98 ? 40.529 29.887 -1.123 1.00 12.33 97 ARG A O 1
ATOM 774 N N . LEU A 1 99 ? 39.939 31.527 -2.561 1.00 11.53 98 LEU A N 1
ATOM 775 C CA . LEU A 1 99 ? 39.950 32.573 -1.572 1.00 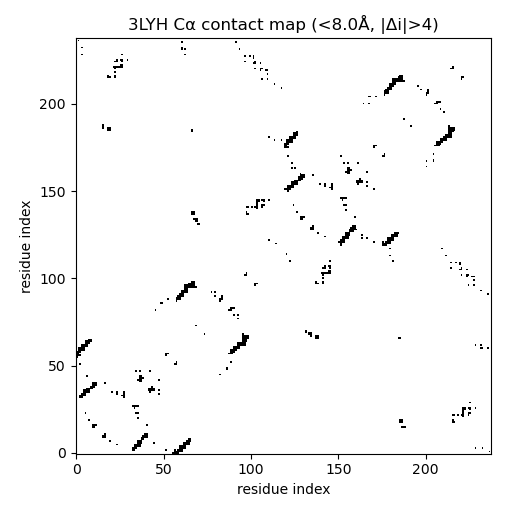9.90 98 LEU A CA 1
ATOM 776 C C . LEU A 1 99 ? 38.530 32.757 -1.010 1.00 9.33 98 LEU A C 1
ATOM 777 O O . LEU A 1 99 ? 37.593 33.201 -1.697 1.00 13.04 98 LEU A O 1
ATOM 782 N N . ALA A 1 100 ? 38.336 32.364 0.250 1.00 11.22 99 ALA A N 1
ATOM 783 C CA . ALA A 1 100 ? 37.112 32.628 0.954 1.00 9.75 99 ALA A CA 1
ATOM 784 C C . ALA A 1 100 ? 37.035 34.107 1.337 1.00 11.58 99 ALA A C 1
ATOM 785 O O . ALA A 1 100 ? 38.043 34.852 1.383 1.00 11.75 99 ALA A O 1
ATOM 787 N N . GLU A 1 101 ? 35.814 34.537 1.622 1.00 11.32 100 GLU A N 1
ATOM 788 C CA . GLU A 1 101 ? 35.580 35.859 2.138 1.00 12.01 100 GLU A CA 1
ATOM 789 C C . GLU A 1 101 ? 36.278 36.050 3.506 1.00 10.28 100 GLU A C 1
ATOM 790 O O . GLU A 1 101 ? 36.464 35.059 4.266 1.00 12.08 100 GLU A O 1
ATOM 796 N N . PRO A 1 102 ? 36.607 37.301 3.875 1.00 12.41 101 PRO A N 1
ATOM 797 C CA . PRO A 1 102 ? 37.182 37.543 5.225 1.00 12.59 101 PRO A CA 1
ATOM 798 C C . PRO A 1 102 ? 36.197 37.173 6.336 1.00 10.45 101 PRO A C 1
ATOM 799 O O . PRO A 1 102 ? 35.002 37.251 6.138 1.00 12.82 101 PRO A O 1
ATOM 803 N N . ILE A 1 103 ? 36.733 36.687 7.452 1.00 10.21 102 ILE A N 1
ATOM 804 C CA . ILE A 1 103 ? 35.875 36.281 8.549 1.00 10.00 102 ILE A CA 1
ATOM 805 C C . ILE A 1 103 ? 34.958 37.393 9.017 1.00 13.19 102 ILE A C 1
ATOM 806 O O . ILE A 1 103 ? 33.844 37.108 9.481 1.00 12.47 102 ILE A O 1
ATOM 811 N N . GLY A 1 104 ? 35.390 38.640 8.889 1.00 12.68 103 GLY A N 1
ATOM 812 C CA . GLY A 1 104 ? 34.502 39.751 9.276 1.00 12.70 103 GLY A CA 1
ATOM 813 C C . GLY A 1 104 ? 33.191 39.886 8.520 1.00 14.11 103 GLY A C 1
ATOM 814 O O . GLY A 1 104 ? 32.272 40.572 8.995 1.00 14.12 103 GLY A O 1
ATOM 815 N N . LYS A 1 105 ? 33.093 39.258 7.348 1.00 13.78 104 LYS A N 1
ATOM 816 C CA . LYS A 1 105 ? 31.844 39.243 6.596 1.00 15.85 104 LYS A CA 1
ATOM 817 C C . LYS A 1 105 ? 30.852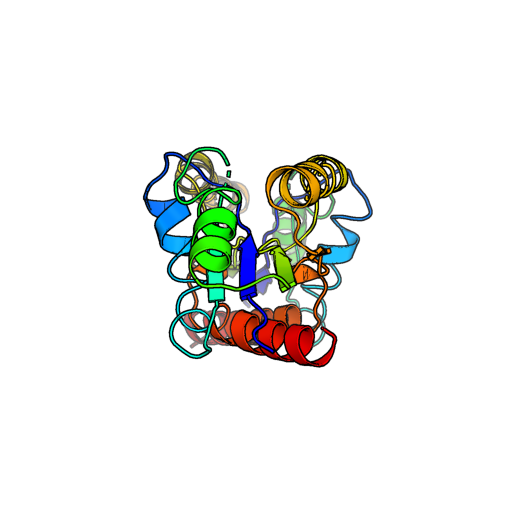 38.207 7.077 1.00 14.75 104 LYS A C 1
ATOM 818 O O . LYS A 1 105 ? 29.691 38.229 6.652 1.00 18.17 104 LYS A O 1
ATOM 824 N N . ASN A 1 106 ? 31.287 37.281 7.920 1.00 14.07 105 ASN A N 1
ATOM 825 C CA . ASN A 1 106 ? 30.424 36.182 8.351 1.00 14.15 105 ASN A CA 1
ATOM 826 C C . ASN A 1 106 ? 29.611 36.627 9.548 1.00 12.72 105 ASN A C 1
ATOM 827 O O . ASN A 1 106 ? 30.160 37.127 10.520 1.00 13.22 105 ASN A O 1
ATOM 832 N N . PRO A 1 107 ? 28.287 36.369 9.493 1.00 12.10 106 PRO A N 1
ATOM 833 C CA . PRO A 1 107 ? 27.404 36.739 10.591 1.00 12.78 106 PRO A CA 1
ATOM 834 C C . PRO A 1 107 ? 27.783 36.122 11.942 1.00 11.33 106 PRO A C 1
ATOM 835 O O . PRO A 1 107 ? 27.501 36.726 12.961 1.00 12.33 106 PRO A O 1
ATOM 839 N N . ARG A 1 108 ? 28.476 34.977 11.971 1.00 12.13 107 ARG A N 1
ATOM 840 C CA . ARG A 1 108 ? 28.927 34.421 13.227 1.00 11.72 107 ARG A CA 1
ATOM 841 C C . ARG A 1 108 ? 29.812 35.347 14.028 1.00 12.80 107 ARG A C 1
ATOM 842 O O . ARG A 1 108 ? 29.833 35.267 15.251 1.00 13.03 107 ARG A O 1
ATOM 850 N N . LEU A 1 109 ? 30.563 36.232 13.353 1.00 10.41 108 LEU A N 1
ATOM 851 C CA A LEU A 1 109 ? 31.461 37.136 14.070 0.50 11.65 108 LEU A CA 1
ATOM 852 C CA B LEU A 1 109 ? 31.450 37.138 14.086 0.50 11.90 108 LEU A CA 1
ATOM 853 C C . LEU A 1 109 ? 30.640 38.230 14.787 1.00 10.56 108 LEU A C 1
ATOM 854 O O . LEU A 1 109 ? 30.971 38.594 15.890 1.00 12.77 108 LEU A O 1
ATOM 863 N N . GLY A 1 110 ? 29.583 38.734 14.141 1.00 10.73 109 GLY A N 1
ATOM 864 C CA . GLY A 1 110 ? 28.709 39.687 14.772 1.00 10.85 109 GLY A CA 1
ATOM 865 C C . GLY A 1 110 ? 28.056 39.118 16.021 1.00 12.83 109 GLY A C 1
ATOM 866 O O . GLY A 1 110 ? 27.905 39.789 17.036 1.00 11.54 109 GLY A O 1
ATOM 867 N N . LEU A 1 111 ? 27.638 37.860 15.918 1.00 10.88 110 LEU A N 1
ATOM 868 C CA . LEU A 1 111 ? 27.057 37.179 17.074 1.00 10.66 110 LEU A CA 1
ATOM 869 C C . LEU A 1 111 ? 28.069 36.961 18.222 1.00 10.27 110 LEU A C 1
ATOM 870 O O . LEU A 1 111 ? 27.756 37.155 19.406 1.00 11.41 110 LEU A O 1
ATOM 875 N N . ALA A 1 112 ? 29.299 36.579 17.888 1.00 10.67 111 ALA A N 1
ATOM 876 C CA . ALA A 1 112 ? 30.344 36.437 18.878 1.00 11.66 111 ALA A CA 1
ATOM 877 C C . ALA A 1 112 ? 30.611 37.772 19.594 1.00 11.47 111 ALA A C 1
ATOM 878 O O . ALA A 1 112 ? 30.792 37.819 20.817 1.00 11.22 111 ALA A O 1
ATOM 880 N N . ILE A 1 113 ? 30.654 38.859 18.824 1.00 10.34 112 ILE A N 1
ATOM 881 C CA . ILE A 1 113 ? 30.880 40.177 19.399 1.00 11.22 112 ILE A CA 1
ATOM 882 C C . ILE A 1 113 ? 29.793 40.502 20.446 1.00 10.46 112 ILE A C 1
ATOM 883 O O . ILE A 1 113 ? 30.085 40.997 21.539 1.00 9.64 112 ILE A O 1
ATOM 888 N N . ARG A 1 114 ? 28.527 40.270 20.105 1.00 10.55 113 ARG A N 1
ATOM 889 C CA . ARG A 1 114 ? 27.450 40.443 21.083 1.00 11.59 113 ARG A CA 1
ATOM 890 C C . ARG A 1 114 ? 27.667 39.626 22.369 1.00 11.09 113 ARG A C 1
ATOM 891 O O . ARG A 1 114 ? 27.515 40.175 23.449 1.00 8.89 113 ARG A O 1
ATOM 899 N N . ASP A 1 115 ? 28.094 38.363 22.234 1.00 12.80 114 ASP A N 1
ATOM 900 C CA . ASP A 1 115 ? 28.401 37.520 23.395 1.00 13.79 114 ASP A CA 1
ATOM 901 C C . ASP A 1 115 ? 29.526 38.103 24.241 1.00 14.50 114 ASP A C 1
ATOM 902 O O . ASP A 1 115 ? 29.493 38.073 25.491 1.00 12.87 114 ASP A O 1
ATOM 907 N N . VAL A 1 116 ? 30.554 38.641 23.580 1.00 11.48 115 VAL A N 1
ATOM 908 C CA . VAL A 1 116 ? 31.650 39.251 24.281 1.00 11.27 115 VAL A CA 1
ATOM 909 C C . VAL A 1 116 ? 31.188 40.508 25.021 1.00 10.93 115 VAL A C 1
ATOM 910 O O . VAL A 1 116 ? 31.593 40.761 26.168 1.00 11.92 115 VAL A O 1
ATOM 914 N N . VAL A 1 117 ? 30.338 41.296 24.366 1.00 11.35 116 VAL A N 1
ATOM 915 C CA . VAL A 1 117 ? 29.797 42.502 24.949 1.00 9.71 116 VAL A CA 1
ATOM 916 C C . VAL A 1 117 ? 29.022 42.168 26.230 1.00 10.61 116 VAL A C 1
ATOM 917 O O . VAL A 1 117 ? 29.127 42.842 27.262 1.00 13.20 116 VAL A O 1
ATOM 921 N N . LYS A 1 118 ? 28.231 41.098 26.161 1.00 11.23 117 LYS A N 1
ATOM 922 C CA . LYS A 1 118 ? 27.438 40.688 27.324 1.00 13.45 117 LYS A CA 1
ATOM 923 C C . LYS A 1 118 ? 28.330 40.305 28.493 1.00 15.30 117 LYS A C 1
ATOM 924 O O . LYS A 1 118 ? 28.005 40.609 29.642 1.00 15.26 117 LYS A O 1
ATOM 930 N N . GLU A 1 119 ? 29.437 39.635 28.181 1.00 15.16 118 GLU A N 1
ATOM 931 C CA . GLU A 1 119 ? 30.460 39.309 29.188 1.00 16.07 118 GLU A CA 1
ATOM 932 C C . GLU A 1 119 ? 31.069 40.549 29.804 1.00 18.62 118 GLU A C 1
ATOM 933 O O . GLU A 1 119 ? 31.235 40.629 31.039 1.00 19.75 118 GLU A O 1
ATOM 939 N N . GLU A 1 120 ? 31.379 41.536 28.961 1.00 17.24 119 GLU A N 1
ATOM 940 C CA . GLU A 1 120 ? 31.946 42.801 29.432 1.00 18.12 119 GLU A CA 1
ATOM 941 C C . GLU A 1 120 ? 30.978 43.633 30.281 1.00 22.52 119 GLU A C 1
ATOM 942 O O . GLU A 1 120 ? 31.417 44.329 31.207 1.00 22.31 119 GLU A O 1
ATOM 948 N N . LEU A 1 121 ? 29.679 43.570 29.969 1.00 18.15 120 LEU A N 1
ATOM 949 C CA . LEU A 1 121 ? 28.662 44.223 30.799 1.00 19.26 120 LEU A CA 1
ATOM 950 C C . LEU A 1 121 ? 28.570 43.587 32.191 1.00 20.20 120 LEU A C 1
ATOM 951 O O . LEU A 1 121 ? 28.324 44.294 33.188 1.00 22.17 120 LEU A O 1
ATOM 956 N N . GLU A 1 122 ? 28.759 42.279 32.251 1.00 23.20 121 GLU A N 1
ATOM 957 C CA . GLU A 1 122 ? 28.725 41.560 33.527 1.00 30.03 121 GLU A CA 1
ATOM 958 C C . GLU A 1 122 ? 29.937 41.965 34.386 1.00 34.36 121 GLU A C 1
ATOM 959 O O . GLU A 1 122 ? 29.805 42.122 35.610 1.00 36.46 121 GLU A O 1
ATOM 961 N N . ARG A 1 123 ? 31.096 42.156 33.747 1.00 34.80 122 ARG A N 1
ATOM 962 C CA . ARG A 1 123 ? 32.285 42.739 34.403 1.00 36.82 122 ARG A CA 1
ATOM 963 C C . ARG A 1 123 ? 32.085 44.206 34.836 1.00 38.08 122 ARG A C 1
ATOM 964 O O . ARG A 1 123 ? 32.490 44.588 35.925 1.00 42.23 122 ARG A O 1
ATOM 966 N N . SER A 1 124 ? 31.465 45.020 33.983 1.00 38.99 123 SER A N 1
ATOM 967 C CA . SER A 1 124 ? 31.342 46.479 34.226 1.00 40.31 123 SER A CA 1
ATOM 968 C C . SER A 1 124 ? 30.363 46.852 35.348 1.00 40.36 123 SER A C 1
ATOM 969 O O . SER A 1 124 ? 29.643 46.000 35.874 1.00 41.51 123 SER A O 1
ATOM 972 N N . GLN B 1 4 ? 23.900 50.748 34.857 1.00 44.98 3 GLN B N 1
ATOM 973 C CA . GLN B 1 4 ? 22.730 51.493 35.398 1.00 43.13 3 GLN B CA 1
ATOM 974 C C . GLN B 1 4 ? 22.815 53.002 35.089 1.00 42.39 3 GLN B C 1
ATOM 975 O O . GLN B 1 4 ? 23.168 53.796 35.982 1.00 43.67 3 GLN B O 1
ATOM 977 N N . PRO B 1 5 ? 22.576 53.404 33.810 1.00 38.08 4 PRO B N 1
ATOM 978 C CA . PRO B 1 5 ? 22.670 52.657 32.535 1.00 35.21 4 PRO B CA 1
ATOM 979 C C . PRO B 1 5 ? 24.087 52.789 31.976 1.00 29.83 4 PRO B C 1
ATOM 980 O O . PRO B 1 5 ? 24.686 53.866 32.070 1.00 28.57 4 PRO B O 1
ATOM 984 N N . HIS B 1 6 ? 24.592 51.702 31.400 1.00 27.32 5 HIS B N 1
ATOM 985 C CA . HIS B 1 6 ? 25.987 51.594 31.018 1.00 23.81 5 HIS B CA 1
ATOM 986 C C . HIS B 1 6 ? 26.097 51.518 29.502 1.00 23.92 5 HIS B C 1
ATOM 987 O O . HIS B 1 6 ? 25.552 50.598 28.843 1.00 24.17 5 HIS B O 1
ATOM 994 N N . GLN B 1 7 ? 26.787 52.500 28.935 1.00 16.53 6 GLN B N 1
ATOM 995 C CA . GLN B 1 7 ? 26.886 52.601 27.472 1.00 14.15 6 GLN B CA 1
ATOM 996 C C . GLN B 1 7 ? 28.038 51.761 27.010 1.00 12.83 6 GLN B C 1
ATOM 997 O O . GLN B 1 7 ? 29.133 51.909 27.520 1.00 15.67 6 GLN B O 1
ATOM 1003 N N . ILE B 1 8 ? 27.798 50.893 26.038 1.00 12.29 7 ILE B N 1
ATOM 1004 C CA . ILE B 1 8 ? 28.860 50.187 25.342 1.00 11.86 7 ILE B CA 1
ATOM 1005 C C . ILE B 1 8 ? 29.182 50.963 24.063 1.00 12.08 7 ILE B C 1
ATOM 1006 O O . ILE B 1 8 ? 28.301 51.341 23.303 1.00 11.94 7 ILE B O 1
ATOM 1011 N N . ILE B 1 9 ? 30.468 51.205 23.849 1.00 11.21 8 ILE B N 1
ATOM 1012 C CA . ILE B 1 9 ? 30.987 51.764 22.611 1.00 11.32 8 ILE B CA 1
ATOM 1013 C C . ILE B 1 9 ? 31.860 50.702 21.970 1.00 9.54 8 ILE B C 1
ATOM 1014 O O . ILE B 1 9 ? 32.900 50.322 22.543 1.00 11.96 8 ILE B O 1
ATOM 1019 N N . LEU B 1 10 ? 31.448 50.234 20.799 1.00 9.23 9 LEU B N 1
ATOM 1020 C CA . LEU B 1 10 ? 32.254 49.314 19.973 1.00 8.43 9 LEU B CA 1
ATOM 1021 C C . LEU B 1 10 ? 33.163 50.176 19.160 1.00 11.25 9 LEU B C 1
ATOM 1022 O O . LEU B 1 10 ? 32.676 50.974 18.367 1.00 13.47 9 LEU B O 1
ATOM 1027 N N . LEU B 1 11 ? 34.475 50.050 19.364 1.00 9.95 10 LEU B N 1
ATOM 1028 C CA . LEU B 1 11 ? 35.441 50.982 18.770 1.00 8.75 10 LEU B CA 1
ATOM 1029 C C . LEU B 1 11 ? 36.205 50.347 17.639 1.00 8.99 10 LEU B C 1
ATOM 1030 O O . LEU B 1 11 ? 36.918 49.386 17.852 1.00 13.34 10 LEU B O 1
ATOM 1035 N N . ALA B 1 12 ? 36.061 50.960 16.439 1.00 11.82 11 ALA B N 1
ATOM 1036 C CA . ALA B 1 12 ? 36.768 50.480 15.209 1.00 13.94 11 ALA B CA 1
ATOM 1037 C C . ALA B 1 12 ? 37.763 51.550 14.701 1.00 14.76 11 ALA B C 1
ATOM 1038 O O . ALA B 1 12 ? 37.609 52.715 15.027 1.00 15.25 11 ALA B O 1
ATOM 1040 N N . HIS B 1 13 ? 38.770 51.194 13.895 1.00 15.58 12 HIS B N 1
ATOM 1041 C CA . HIS B 1 13 ? 39.371 52.220 12.964 1.00 17.59 12 HIS B CA 1
ATOM 1042 C C . HIS B 1 13 ? 38.403 52.618 11.888 1.00 16.52 12 HIS B C 1
ATOM 1043 O O . HIS B 1 13 ? 37.723 51.755 11.323 1.00 21.52 12 HIS B O 1
ATOM 1050 N N . GLY B 1 14 ? 38.390 53.900 11.533 1.00 16.39 13 GLY B N 1
ATOM 1051 C CA . GLY B 1 14 ? 37.581 54.406 10.425 1.00 17.67 13 GLY B CA 1
ATOM 1052 C C . GLY B 1 14 ? 38.385 54.470 9.139 1.00 17.18 13 GLY B C 1
ATOM 1053 O O . GLY B 1 14 ? 39.575 54.184 9.107 1.00 23.97 13 GLY B O 1
ATOM 1054 N N . SER B 1 15 ? 37.717 54.900 8.090 1.00 19.97 14 SER B N 1
ATOM 1055 C CA . SER B 1 15 ? 38.313 54.930 6.781 1.00 15.76 14 SER B CA 1
ATOM 1056 C C . SER B 1 15 ? 37.365 55.733 5.963 1.00 19.09 14 SER B C 1
ATOM 1057 O O . SER B 1 15 ? 36.167 55.819 6.282 1.00 22.35 14 SER B O 1
ATOM 1060 N N . SER B 1 16 ? 37.884 56.337 4.908 1.00 18.21 15 SER B N 1
ATOM 1061 C CA . SER B 1 16 ? 37.027 56.850 3.862 1.00 18.85 15 SER B CA 1
ATOM 1062 C C . SER B 1 16 ? 36.493 55.708 2.978 1.00 14.96 15 SER B C 1
ATOM 1063 O O . SER B 1 16 ? 35.587 55.939 2.190 1.00 19.42 15 SER B O 1
ATOM 1066 N N . ASP B 1 17 ? 37.026 54.482 3.109 1.00 17.67 16 ASP B N 1
ATOM 1067 C CA . ASP B 1 17 ? 36.573 53.353 2.291 1.00 13.62 16 ASP B CA 1
ATOM 1068 C C . ASP B 1 17 ? 35.203 52.890 2.772 1.00 15.02 16 ASP B C 1
ATOM 1069 O O . ASP B 1 17 ? 35.038 52.491 3.915 1.00 13.96 16 ASP B O 1
ATOM 1074 N N . ALA B 1 18 ? 34.225 52.988 1.894 1.00 16.01 17 ALA B N 1
ATOM 1075 C CA . ALA B 1 18 ? 32.836 52.646 2.211 1.00 16.64 17 ALA B CA 1
ATOM 1076 C C . ALA B 1 18 ? 32.654 51.204 2.635 1.00 14.80 17 ALA B C 1
ATOM 1077 O O . ALA B 1 18 ? 31.971 50.921 3.610 1.00 17.56 17 ALA B O 1
ATOM 1079 N N . ARG B 1 19 ? 33.285 50.290 1.899 1.00 16.58 18 ARG B N 1
ATOM 1080 C CA . ARG B 1 19 ? 33.216 48.878 2.187 1.00 17.33 18 ARG B CA 1
ATOM 1081 C C . ARG B 1 19 ? 33.787 48.532 3.581 1.00 15.66 18 ARG B C 1
ATOM 1082 O O . ARG B 1 19 ? 33.216 47.724 4.292 1.00 13.91 18 ARG B O 1
ATOM 1085 N N . TRP B 1 20 ? 34.911 49.153 3.954 1.00 12.22 19 TRP B N 1
ATOM 1086 C CA . TRP B 1 20 ? 35.502 48.977 5.239 1.00 14.94 19 TRP B CA 1
ATOM 1087 C C . TRP B 1 20 ? 34.481 49.326 6.347 1.00 15.19 19 TRP B C 1
ATOM 1088 O O . TRP B 1 20 ? 34.245 48.520 7.267 1.00 15.74 19 TRP B O 1
ATOM 1099 N N . CYS B 1 21 ? 33.951 50.551 6.279 1.00 13.32 20 CYS B N 1
ATOM 1100 C CA . CYS B 1 21 ? 33.013 51.028 7.311 1.00 15.87 20 CYS B CA 1
ATOM 1101 C C . CYS B 1 21 ? 31.742 50.161 7.371 1.00 15.83 20 CYS B C 1
ATOM 1102 O O . CYS B 1 21 ? 31.309 49.782 8.488 1.00 17.46 20 CYS B O 1
ATOM 1105 N N . GLU B 1 22 ? 31.196 49.814 6.210 1.00 17.08 21 GLU B N 1
ATOM 1106 C CA . GLU B 1 22 ? 30.010 48.906 6.085 1.00 18.04 21 GLU B CA 1
ATOM 1107 C C . GLU B 1 22 ? 30.259 47.571 6.787 1.00 16.53 21 GLU B C 1
ATOM 1108 O O . GLU B 1 22 ? 29.370 47.006 7.424 1.00 14.65 21 GLU B O 1
ATOM 1114 N N . THR B 1 23 ? 31.446 47.022 6.608 1.00 13.50 22 THR B N 1
ATOM 1115 C CA . THR B 1 23 ? 31.779 45.745 7.276 1.00 11.46 22 THR B CA 1
ATOM 1116 C C . THR B 1 23 ? 31.725 45.909 8.781 1.00 11.92 22 THR B C 1
ATOM 1117 O O . THR B 1 23 ? 31.180 45.045 9.501 1.00 12.50 22 THR B O 1
ATOM 1121 N N . PHE B 1 24 ? 32.285 46.987 9.329 1.00 11.22 23 PHE B N 1
ATOM 1122 C CA . PHE B 1 24 ? 32.245 47.185 10.760 1.00 11.34 23 PHE B CA 1
ATOM 1123 C C . PHE B 1 24 ? 30.860 47.487 11.260 1.00 10.87 23 PHE B C 1
ATOM 1124 O O . PHE B 1 24 ? 30.483 47.030 12.319 1.00 12.35 23 PHE B O 1
ATOM 1132 N N . GLU B 1 25 ? 30.091 48.241 10.486 1.00 10.49 24 GLU B N 1
ATOM 1133 C CA . GLU B 1 25 ? 28.699 48.524 10.903 1.00 12.83 24 GLU B CA 1
ATOM 1134 C C . GLU B 1 25 ? 27.921 47.223 11.021 1.00 12.32 24 GLU B C 1
ATOM 1135 O O . GLU B 1 25 ? 27.202 47.006 12.008 1.00 14.21 24 GLU B O 1
ATOM 1141 N N . LYS B 1 26 ? 28.112 46.324 10.062 1.00 12.38 25 LYS B N 1
ATOM 1142 C CA A LYS B 1 26 ? 27.470 45.014 10.109 0.50 11.83 25 LYS B CA 1
ATOM 1143 C CA B LYS B 1 26 ? 27.471 45.014 10.107 0.50 11.77 25 LYS B CA 1
ATOM 1144 C C . LYS B 1 26 ? 27.961 44.148 11.265 1.00 11.41 25 LYS B C 1
ATOM 1145 O O . LYS B 1 26 ? 27.158 43.451 11.871 1.00 12.64 25 LYS B O 1
ATOM 1150 N N . LEU B 1 27 ? 29.268 44.193 11.571 1.00 10.72 26 LEU B N 1
ATOM 1151 C CA . LEU B 1 27 ? 29.842 43.494 12.730 1.00 11.63 26 LEU B CA 1
ATOM 1152 C C . LEU B 1 27 ? 29.209 43.973 14.037 1.00 11.90 26 LEU B C 1
ATOM 1153 O O . LEU B 1 27 ? 28.978 43.181 14.971 1.00 12.08 26 LEU B O 1
ATOM 1158 N N . ALA B 1 28 ? 28.918 45.266 14.103 1.00 10.56 27 ALA B N 1
ATOM 1159 C CA . ALA B 1 28 ? 28.326 45.836 15.301 1.00 10.57 27 ALA B CA 1
ATOM 1160 C C . ALA B 1 28 ? 26.814 45.619 15.420 1.00 11.18 27 ALA B C 1
ATOM 1161 O O . ALA B 1 28 ? 26.257 45.720 16.538 1.00 10.25 27 ALA B O 1
ATOM 1163 N N . GLU B 1 29 ? 26.161 45.332 14.309 1.00 11.43 28 GLU B N 1
ATOM 1164 C CA . GLU B 1 29 ? 24.693 45.424 14.224 1.00 12.44 28 GLU B CA 1
ATOM 1165 C C . GLU B 1 29 ? 23.933 44.484 15.202 1.00 9.39 28 GLU B C 1
ATOM 1166 O O . GLU B 1 29 ? 23.021 44.953 15.853 1.00 9.46 28 GLU B O 1
ATOM 1172 N N . PRO B 1 30 ? 24.334 43.215 15.329 1.00 10.99 29 PRO B N 1
ATOM 1173 C CA . PRO B 1 30 ? 23.643 42.365 16.360 1.00 10.59 29 PRO B CA 1
ATOM 1174 C C . PRO B 1 30 ? 23.705 42.945 17.790 1.00 12.48 29 PRO B C 1
ATOM 1175 O O . PRO B 1 30 ? 22.706 42.930 18.526 1.00 10.28 29 PRO B O 1
ATOM 1179 N N . THR B 1 31 ? 24.855 43.496 18.175 1.00 8.50 30 THR B N 1
ATOM 1180 C CA . THR B 1 31 ? 24.975 44.156 19.482 1.00 9.37 30 THR B CA 1
ATOM 1181 C C . THR B 1 31 ? 24.103 45.385 19.593 1.00 11.47 30 THR B C 1
ATOM 1182 O O . THR B 1 31 ? 23.296 45.537 20.524 1.00 11.14 30 THR B O 1
ATOM 1186 N N . VAL B 1 32 ? 24.249 46.268 18.622 1.00 10.79 31 VAL B N 1
ATOM 1187 C CA A VAL B 1 32 ? 23.566 47.546 18.739 0.50 11.91 31 VAL B CA 1
ATOM 1188 C CA B VAL B 1 32 ? 23.555 47.555 18.605 0.50 10.39 31 VAL B CA 1
ATOM 1189 C C . VAL B 1 32 ? 22.043 47.408 18.640 1.00 10.75 31 VAL B C 1
ATOM 1190 O O . VAL B 1 32 ? 21.327 48.205 19.279 1.00 11.13 31 VAL B O 1
ATOM 1197 N N . GLU B 1 33 ? 21.543 46.406 17.923 1.00 9.07 32 GLU B N 1
ATOM 1198 C CA . GLU B 1 33 ? 20.101 46.190 17.814 1.00 7.06 32 GLU B CA 1
ATOM 1199 C C . GLU B 1 33 ? 19.536 45.341 18.953 1.00 9.75 32 GLU B C 1
ATOM 1200 O O . GLU B 1 33 ? 18.329 45.400 19.205 1.00 9.70 32 GLU B O 1
ATOM 1206 N N . SER B 1 34 ? 20.391 44.543 19.595 1.00 10.04 33 SER B N 1
ATOM 1207 C CA . SER B 1 34 ? 19.965 43.579 20.633 1.00 8.26 33 SER B CA 1
ATOM 1208 C C . SER B 1 34 ? 20.063 44.027 22.061 1.00 12.88 33 SER B C 1
ATOM 1209 O O . SER B 1 34 ? 19.374 43.465 22.925 1.00 11.63 33 SER B O 1
ATOM 1212 N N . ILE B 1 35 ? 20.939 44.994 22.324 1.00 11.79 34 ILE B N 1
ATOM 1213 C CA A ILE B 1 35 ? 21.036 45.486 23.689 0.70 12.73 34 ILE B CA 1
ATOM 1214 C CA B ILE B 1 35 ? 21.297 45.491 23.644 0.30 10.69 34 ILE B CA 1
ATOM 1215 C C . ILE B 1 35 ? 20.913 46.975 23.700 1.00 14.87 34 ILE B C 1
ATOM 1216 O O . ILE B 1 35 ? 21.088 47.678 22.685 1.00 14.61 34 ILE B O 1
ATOM 1225 N N . GLU B 1 36 ? 20.451 47.455 24.832 1.00 11.42 35 GLU B N 1
ATOM 1226 C CA . GLU B 1 36 ? 20.286 48.876 25.003 1.00 11.81 35 GLU B CA 1
ATOM 1227 C C . GLU B 1 36 ? 21.615 49.589 25.183 1.00 11.54 35 GLU B C 1
ATOM 1228 O O . GLU B 1 36 ? 22.597 49.017 25.684 1.00 11.50 35 GLU B O 1
ATOM 1234 N N . ASN B 1 37 ? 21.673 50.838 24.722 1.00 12.16 36 ASN B N 1
ATOM 1235 C CA . ASN B 1 37 ? 22.825 51.721 25.005 1.00 14.73 36 ASN B CA 1
ATOM 1236 C C . ASN B 1 37 ? 24.135 51.138 24.486 1.00 12.39 36 ASN B C 1
ATOM 1237 O O . ASN B 1 37 ? 25.128 50.999 25.234 1.00 15.13 36 ASN B O 1
ATOM 1242 N N . ALA B 1 38 ? 24.110 50.734 23.216 1.00 11.30 37 ALA B N 1
ATOM 1243 C CA . ALA B 1 38 ? 25.306 50.235 22.543 1.00 12.00 37 ALA B CA 1
ATOM 1244 C C . ALA B 1 38 ? 25.427 50.905 21.169 1.00 11.55 37 ALA B C 1
ATOM 1245 O O . ALA B 1 38 ? 24.441 51.081 20.488 1.00 14.42 37 ALA B O 1
ATOM 1247 N N . ALA B 1 39 ? 26.654 51.326 20.818 1.00 10.07 38 ALA B N 1
ATOM 1248 C CA . ALA B 1 39 ? 26.872 52.069 19.565 1.00 11.58 38 ALA B CA 1
ATOM 1249 C C . ALA B 1 39 ? 28.266 51.788 19.032 1.00 11.22 38 ALA B C 1
ATOM 1250 O O . ALA B 1 39 ? 29.188 51.493 19.826 1.00 13.51 38 ALA B O 1
ATOM 1252 N N . ILE B 1 40 ? 28.408 51.855 17.725 1.00 11.48 39 ILE B N 1
ATOM 1253 C CA . ILE B 1 40 ? 29.760 51.807 17.128 1.00 12.45 39 ILE B CA 1
ATOM 1254 C C . ILE B 1 40 ? 30.304 53.232 17.047 1.00 11.45 39 ILE B C 1
ATOM 1255 O O . ILE B 1 40 ? 29.536 54.192 16.860 1.00 14.10 39 ILE B O 1
ATOM 1260 N N . ALA B 1 41 ? 31.618 53.352 17.247 1.00 10.98 40 ALA B N 1
ATOM 1261 C CA . ALA B 1 41 ? 32.319 54.609 17.032 1.00 10.30 40 ALA B CA 1
ATOM 1262 C C . ALA B 1 41 ? 33.643 54.283 16.354 1.00 11.95 40 ALA B C 1
ATOM 1263 O O . ALA B 1 41 ? 34.165 53.156 16.444 1.00 10.68 40 ALA B O 1
ATOM 1265 N N . TYR B 1 42 ? 34.163 55.286 15.646 1.00 13.60 41 TYR B N 1
ATOM 1266 C CA . TYR B 1 42 ? 35.386 55.168 14.893 1.00 13.35 41 TYR B CA 1
ATOM 1267 C C . TYR B 1 42 ? 36.465 56.104 15.482 1.00 13.71 41 TYR B C 1
ATOM 1268 O O . TYR B 1 42 ? 36.209 57.256 15.792 1.00 14.49 41 TYR B O 1
ATOM 1290 N N . GLU B 1 44 ? 39.017 57.387 14.007 1.00 16.44 43 GLU B N 1
ATOM 1291 C CA . GLU B 1 44 ? 39.269 58.486 13.098 1.00 18.60 43 GLU B CA 1
ATOM 1292 C C . GLU B 1 44 ? 38.613 58.292 11.755 1.00 19.20 43 GLU B C 1
ATOM 1293 O O . GLU B 1 44 ? 38.121 57.212 11.461 1.00 18.99 43 GLU B O 1
ATOM 1299 N N . LEU B 1 45 ? 38.681 59.328 10.915 1.00 18.99 44 LEU B N 1
ATOM 1300 C CA . LEU B 1 45 ? 38.292 59.307 9.485 1.00 20.77 44 LEU B CA 1
ATOM 1301 C C . LEU B 1 45 ? 36.818 59.030 9.121 1.00 23.80 44 LEU B C 1
ATOM 1302 O O . LEU B 1 45 ? 36.424 59.188 7.951 1.00 27.70 44 LEU B O 1
ATOM 1307 N N . ALA B 1 46 ? 36.009 58.590 10.077 1.00 20.40 45 ALA B N 1
ATOM 1308 C CA . ALA B 1 46 ? 34.595 58.324 9.831 1.00 21.13 45 ALA B CA 1
ATOM 1309 C C . ALA B 1 46 ? 33.791 58.777 11.035 1.00 20.80 45 ALA B C 1
ATOM 1310 O O . ALA B 1 46 ? 34.326 58.836 12.144 1.00 22.27 45 ALA B O 1
ATOM 1312 N N . GLU B 1 47 ? 32.513 59.079 10.814 1.00 23.40 46 GLU B N 1
ATOM 1313 C CA . GLU B 1 47 ? 31.607 59.428 11.918 1.00 23.77 46 GLU B CA 1
ATOM 1314 C C . GLU B 1 47 ? 30.703 58.217 12.172 1.00 19.08 46 GLU B C 1
ATOM 1315 O O . GLU B 1 47 ? 30.423 57.426 11.260 1.00 20.62 46 GLU B O 1
ATOM 1321 N N . PRO B 1 48 ? 30.256 58.051 13.418 1.00 19.84 47 PRO B N 1
ATOM 1322 C CA . PRO B 1 48 ? 30.501 58.940 14.549 1.00 19.23 47 PRO B CA 1
ATOM 1323 C C . PRO B 1 48 ? 31.815 58.657 15.263 1.00 18.68 47 PRO B C 1
ATOM 1324 O O . PRO B 1 48 ? 32.262 57.507 15.366 1.00 16.58 47 PRO B O 1
ATOM 1328 N N . SER B 1 49 ? 32.436 59.730 15.740 1.00 19.31 48 SER B N 1
ATOM 1329 C CA . SER B 1 49 ? 33.643 59.668 16.525 1.00 20.21 48 SER B CA 1
ATOM 1330 C C . SER B 1 49 ? 33.272 59.237 17.937 1.00 17.11 48 SER B C 1
ATOM 1331 O O . SER B 1 49 ? 32.086 59.224 18.308 1.00 14.99 48 SER B O 1
ATOM 1334 N N . LEU B 1 50 ? 34.288 58.918 18.721 1.00 16.65 49 LEU B N 1
ATOM 1335 C CA . LEU B 1 50 ? 34.094 58.637 20.165 1.00 18.87 49 LEU B CA 1
ATOM 1336 C C . LEU B 1 50 ? 33.502 59.840 20.923 1.00 18.00 49 LEU B C 1
ATOM 1337 O O . LEU B 1 50 ? 32.637 59.684 21.790 1.00 20.77 49 LEU B O 1
ATOM 1342 N N . ASP B 1 51 ? 33.968 61.051 20.587 1.00 19.41 50 ASP B N 1
ATOM 1343 C CA A ASP B 1 51 ? 33.427 62.228 21.222 0.50 19.62 50 ASP B CA 1
ATOM 1344 C CA B ASP B 1 51 ? 33.435 62.301 21.129 0.50 20.99 50 ASP B CA 1
ATOM 1345 C C . ASP B 1 51 ? 31.933 62.362 20.943 1.00 18.00 50 ASP B C 1
ATOM 1346 O O . ASP B 1 51 ? 31.187 62.676 21.858 1.00 21.40 50 ASP B O 1
ATOM 1355 N N . THR B 1 52 ? 31.505 62.093 19.695 1.00 18.93 51 THR B N 1
ATOM 1356 C CA . THR B 1 52 ? 30.100 62.206 19.317 1.00 19.28 51 THR B CA 1
ATOM 1357 C C . THR B 1 52 ? 29.217 61.228 20.052 1.00 19.18 51 THR B C 1
ATOM 1358 O O . THR B 1 52 ? 28.144 61.595 20.509 1.00 18.72 51 THR B O 1
ATOM 1362 N N . ILE B 1 53 ? 29.679 59.988 20.192 1.00 17.22 52 ILE B N 1
ATOM 1363 C CA . ILE B 1 53 ? 28.924 59.001 20.946 1.00 15.81 52 ILE B CA 1
ATOM 1364 C C . ILE B 1 53 ? 28.873 59.350 22.439 1.00 15.99 52 ILE B C 1
ATOM 1365 O O . ILE B 1 53 ? 27.827 59.199 23.102 1.00 16.41 52 ILE B O 1
ATOM 1370 N N . VAL B 1 54 ? 30.000 59.791 22.989 1.00 17.94 53 VAL B N 1
ATOM 1371 C CA . VAL B 1 54 ? 30.021 60.131 24.416 1.00 18.54 53 VAL B CA 1
ATOM 1372 C C . VAL B 1 54 ? 29.138 61.347 24.663 1.00 18.79 53 VAL B C 1
ATOM 1373 O O . VAL B 1 54 ? 28.326 61.340 25.577 1.00 19.10 53 VAL B O 1
ATOM 1377 N N . ASN B 1 55 ? 29.266 62.344 23.787 1.00 21.02 54 ASN B N 1
ATOM 1378 C CA . ASN B 1 55 ? 28.456 63.572 23.856 1.00 25.25 54 ASN B CA 1
ATOM 1379 C C . ASN B 1 55 ? 26.957 63.238 23.828 1.00 24.78 54 ASN B C 1
ATOM 1380 O O . ASN B 1 55 ? 26.169 63.786 24.592 1.00 27.96 54 ASN B O 1
ATOM 1385 N N . ARG B 1 56 ? 26.585 62.285 22.974 1.00 25.34 55 ARG B N 1
ATOM 1386 C CA . ARG B 1 56 ? 25.203 61.846 22.821 1.00 26.41 55 ARG B CA 1
ATOM 1387 C C . ARG B 1 56 ? 24.649 61.040 24.007 1.00 25.49 55 ARG B C 1
ATOM 1388 O O . ARG B 1 56 ? 23.491 61.229 24.401 1.00 27.64 55 ARG B O 1
ATOM 1396 N N . ALA B 1 57 ? 25.43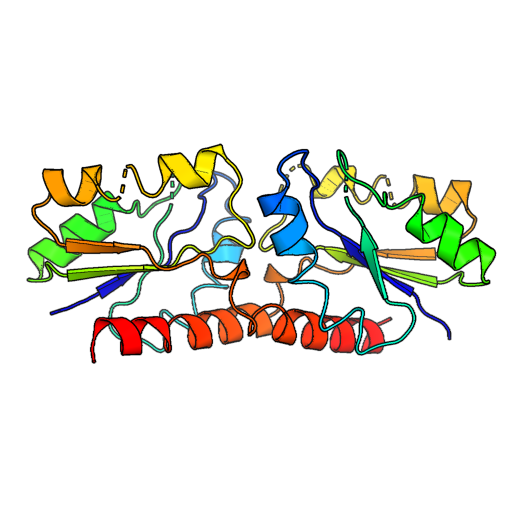5 60.109 24.533 1.00 20.37 56 ALA B N 1
ATOM 1397 C CA . ALA B 1 57 ? 25.010 59.301 25.664 1.00 20.19 56 ALA B CA 1
ATOM 1398 C C . ALA B 1 57 ? 24.892 60.224 26.895 1.00 22.47 56 ALA B C 1
ATOM 1399 O O . ALA B 1 57 ? 23.953 60.096 27.677 1.00 22.90 56 ALA B O 1
ATOM 1401 N N . LYS B 1 58 ? 25.847 61.156 27.006 1.00 24.50 57 LYS B N 1
ATOM 1402 C CA . LYS B 1 58 ? 25.922 62.159 28.079 1.00 26.06 57 LYS B CA 1
ATOM 1403 C C . LYS B 1 58 ? 24.761 63.141 28.033 1.00 28.62 57 LYS B C 1
ATOM 1404 O O . LYS B 1 58 ? 24.131 63.403 29.062 1.00 26.61 57 LYS B O 1
ATOM 1410 N N . GLY B 1 59 ? 24.467 63.670 26.843 1.00 31.70 58 GLY B N 1
ATOM 1411 C CA . GLY B 1 59 ? 23.240 64.448 26.614 1.00 31.32 58 GLY B CA 1
ATOM 1412 C C . GLY B 1 59 ? 21.934 63.733 26.987 1.00 32.74 58 GLY B C 1
ATOM 1413 O O . GLY B 1 59 ? 20.916 64.397 27.243 1.00 35.73 58 GLY B O 1
ATOM 1414 N N . GLN B 1 60 ? 21.950 62.399 27.021 1.00 31.68 59 GLN B N 1
ATOM 1415 C CA . GLN B 1 60 ? 20.836 61.566 27.513 1.00 32.79 59 GLN B CA 1
ATOM 1416 C C . GLN B 1 60 ? 21.019 61.024 28.941 1.00 32.91 59 GLN B C 1
ATOM 1417 O O . GLN B 1 60 ? 20.302 60.095 29.340 1.00 34.63 59 GLN B O 1
ATOM 1423 N N . GLY B 1 61 ? 21.986 61.562 29.697 1.00 31.12 60 GLY B N 1
ATOM 1424 C CA . GLY B 1 61 ? 22.193 61.161 31.102 1.00 30.56 60 GLY B CA 1
ATOM 1425 C C . GLY B 1 61 ? 23.117 59.991 31.428 1.00 29.52 60 GLY B C 1
ATOM 1426 O O . GLY B 1 61 ? 23.220 59.596 32.599 1.00 30.33 60 GLY B O 1
ATOM 1427 N N . VAL B 1 62 ? 23.784 59.419 30.419 1.00 26.64 61 VAL B N 1
ATOM 1428 C CA . VAL B 1 62 ? 24.691 58.305 30.651 1.00 22.01 61 VAL B CA 1
ATOM 1429 C C . VAL B 1 62 ? 26.039 58.849 31.077 1.00 19.89 61 VAL B C 1
ATOM 1430 O O . VAL B 1 62 ? 26.585 59.760 30.451 1.00 20.96 61 VAL B O 1
ATOM 1434 N N . GLU B 1 63 ? 26.546 58.298 32.169 1.00 18.18 62 GLU B N 1
ATOM 1435 C CA . GLU B 1 63 ? 27.801 58.727 32.736 1.00 17.62 62 GLU B CA 1
ATOM 1436 C C . GLU B 1 63 ? 28.885 57.637 32.745 1.00 17.74 62 GLU B C 1
ATOM 1437 O O . GLU B 1 63 ? 30.032 57.996 32.984 1.00 18.86 62 GLU B O 1
ATOM 1443 N N . GLN B 1 64 ? 28.506 56.362 32.527 1.00 15.79 63 GLN B N 1
ATOM 1444 C CA . GLN B 1 64 ? 29.407 55.197 32.659 1.00 15.82 63 GLN B CA 1
ATOM 1445 C C . GLN B 1 64 ? 29.464 54.513 31.292 1.00 14.08 63 GLN B C 1
ATOM 1446 O O . GLN B 1 64 ? 28.421 54.238 30.672 1.00 14.78 63 GLN B O 1
ATOM 1452 N N . PHE B 1 65 ? 30.688 54.281 30.817 1.00 14.97 64 PHE B N 1
ATOM 1453 C CA . PHE B 1 65 ? 30.939 53.730 29.495 1.00 13.15 64 PHE B CA 1
ATOM 1454 C C . PHE B 1 65 ? 31.928 52.591 29.595 1.00 14.57 64 PHE B C 1
ATOM 1455 O O . PHE B 1 65 ? 32.764 52.585 30.493 1.00 14.26 64 PHE B O 1
ATOM 1463 N N . THR B 1 66 ? 31.839 51.664 28.651 1.00 13.35 65 THR B N 1
ATOM 1464 C CA . THR B 1 66 ? 32.876 50.659 28.418 1.00 11.87 65 THR B CA 1
ATOM 1465 C C . THR B 1 66 ? 33.131 50.647 26.915 1.00 12.52 65 THR B C 1
ATOM 1466 O O . THR B 1 66 ? 32.204 50.481 26.136 1.00 14.28 65 THR B O 1
ATOM 1470 N N . VAL B 1 67 ? 34.383 50.903 26.562 1.00 12.97 66 VAL B N 1
ATOM 1471 C CA . VAL B 1 67 ? 34.896 50.781 25.181 1.00 11.79 66 VAL B CA 1
ATOM 1472 C C . VAL B 1 67 ? 35.372 49.380 24.953 1.00 11.77 66 VAL B C 1
ATOM 1473 O O . VAL B 1 67 ? 36.261 48.891 25.677 1.00 12.87 66 VAL B O 1
ATOM 1477 N N . VAL B 1 68 ? 34.755 48.730 23.970 1.00 12.16 67 VAL B N 1
ATOM 1478 C CA . VAL B 1 68 ? 35.114 47.355 23.528 1.00 11.26 67 VAL B CA 1
ATOM 1479 C C . VAL B 1 68 ? 35.790 47.516 22.138 1.00 8.89 67 VAL B C 1
ATOM 1480 O O . VAL B 1 68 ? 35.094 47.777 21.135 1.00 10.20 67 VAL B O 1
ATOM 1484 N N . PRO B 1 69 ? 37.143 47.372 22.092 1.00 8.43 68 PRO B N 1
ATOM 1485 C CA . PRO B 1 69 ? 37.818 47.511 20.790 1.00 10.48 68 PRO B CA 1
ATOM 1486 C C . PRO B 1 69 ? 37.484 46.401 19.809 1.00 12.15 68 PRO B C 1
ATOM 1487 O O . PRO B 1 69 ? 37.659 45.224 20.110 1.00 10.54 68 PRO B O 1
ATOM 1491 N N . LEU B 1 70 ? 37.009 46.761 18.622 1.00 11.31 69 LEU B N 1
ATOM 1492 C CA . LEU B 1 70 ? 36.690 45.816 17.545 1.00 11.81 69 LEU B CA 1
ATOM 1493 C C . LEU B 1 70 ? 37.962 45.544 16.732 1.00 12.46 69 LEU B C 1
ATOM 1494 O O . LEU B 1 70 ? 38.128 45.957 15.561 1.00 11.56 69 LEU B O 1
ATOM 1499 N N . PHE B 1 71 ? 38.898 44.942 17.425 1.00 11.18 70 PHE B N 1
ATOM 1500 C CA . PHE B 1 71 ? 40.268 44.643 16.935 1.00 14.82 70 PHE B CA 1
ATOM 1501 C C . PHE B 1 71 ? 40.581 43.205 17.300 1.00 13.59 70 PHE B C 1
ATOM 1502 O O . PHE B 1 71 ? 40.351 42.751 18.444 1.00 13.84 70 PHE B O 1
ATOM 1510 N N . LEU B 1 72 ? 41.160 42.474 16.340 1.00 12.31 71 LEU B N 1
ATOM 1511 C CA . LEU B 1 72 ? 41.655 41.130 16.643 1.00 11.12 71 LEU B CA 1
ATOM 1512 C C . LEU B 1 72 ? 42.925 41.137 17.462 1.00 13.81 71 LEU B C 1
ATOM 1513 O O . LEU B 1 72 ? 43.167 40.198 18.227 1.00 17.40 71 LEU B O 1
ATOM 1518 N N . ALA B 1 73 ? 43.762 42.146 17.249 1.00 13.58 72 ALA B N 1
ATOM 1519 C CA . ALA B 1 73 ? 44.922 42.330 18.083 1.00 15.02 72 ALA B CA 1
ATOM 1520 C C . ALA B 1 73 ? 45.225 43.807 18.106 1.00 19.27 72 ALA B C 1
ATOM 1521 O O . ALA B 1 73 ? 45.004 44.505 17.100 1.00 20.52 72 ALA B O 1
ATOM 1523 N N . ALA B 1 74 ? 45.756 44.232 19.240 1.00 19.73 73 ALA B N 1
ATOM 1524 C CA . ALA B 1 74 ? 46.130 45.627 19.424 1.00 26.00 73 ALA B CA 1
ATOM 1525 C C . ALA B 1 74 ? 47.460 45.901 18.737 1.00 29.61 73 ALA B C 1
ATOM 1526 O O . ALA B 1 74 ? 48.364 45.071 18.764 1.00 24.04 73 ALA B O 1
ATOM 1528 N N . GLY B 1 75 ? 47.537 47.044 18.053 1.00 33.38 74 GLY B N 1
ATOM 1529 C CA . GLY B 1 75 ? 48.826 47.638 17.690 1.00 34.64 74 GLY B CA 1
ATOM 1530 C C . GLY B 1 75 ? 49.493 48.239 18.917 1.00 33.91 74 GLY B C 1
ATOM 1531 O O . GLY B 1 75 ? 48.883 49.034 19.658 1.00 32.72 74 GLY B O 1
ATOM 1532 N N . HIS B 1 77 ? 50.856 50.836 19.016 1.00 36.53 76 HIS B N 1
ATOM 1533 C CA . HIS B 1 77 ? 50.340 52.139 18.635 1.00 36.37 76 HIS B CA 1
ATOM 1534 C C . HIS B 1 77 ? 48.983 52.354 19.295 1.00 33.66 76 HIS B C 1
ATOM 1535 O O . HIS B 1 77 ? 48.923 53.078 20.288 1.00 34.49 76 HIS B O 1
ATOM 1537 N N . LEU B 1 78 ? 47.919 51.710 18.801 1.00 34.31 77 LEU B N 1
ATOM 1538 C CA . LEU B 1 78 ? 46.533 51.818 19.389 1.00 32.94 77 LEU B CA 1
ATOM 1539 C C . LEU B 1 78 ? 46.446 51.490 20.918 1.00 34.45 77 LEU B C 1
ATOM 1540 O O . LEU B 1 78 ? 45.516 51.911 21.608 1.00 33.38 77 LEU B O 1
ATOM 1542 N N . ARG B 1 79 ? 47.431 50.742 21.423 1.00 31.10 78 ARG B N 1
ATOM 1543 C CA . ARG B 1 79 ? 47.773 50.675 22.866 1.00 28.33 78 ARG B CA 1
ATOM 1544 C C . ARG B 1 79 ? 48.046 52.018 23.587 1.00 27.55 78 ARG B C 1
ATOM 1545 O O . ARG B 1 79 ? 47.927 52.102 24.794 1.00 27.36 78 ARG B O 1
ATOM 1553 N N . LYS B 1 80 ? 48.470 53.046 22.854 1.00 26.46 79 LYS B N 1
ATOM 1554 C CA . LYS B 1 80 ? 48.790 54.362 23.418 1.00 23.18 79 LYS B CA 1
ATOM 1555 C C . LYS B 1 80 ? 47.710 55.388 23.118 1.00 21.38 79 LYS B C 1
ATOM 1556 O O . LYS B 1 80 ? 47.292 56.163 24.005 1.00 19.17 79 LYS B O 1
ATOM 1559 N N . ASP B 1 81 ? 47.238 55.383 21.866 1.00 20.36 80 ASP B N 1
ATOM 1560 C CA . ASP B 1 81 ? 46.329 56.426 21.404 1.00 21.67 80 ASP B CA 1
ATOM 1561 C C . ASP B 1 81 ? 44.976 56.356 22.114 1.00 18.67 80 ASP B C 1
ATOM 1562 O O . ASP B 1 81 ? 44.476 57.381 22.532 1.00 21.22 80 ASP B O 1
ATOM 1567 N N . VAL B 1 82 ? 44.422 55.157 22.271 1.00 19.98 81 VAL B N 1
ATOM 1568 C CA . VAL B 1 82 ? 43.070 54.995 22.839 1.00 20.18 81 VAL B CA 1
ATOM 1569 C C . VAL B 1 82 ? 43.025 55.396 24.345 1.00 18.38 81 VAL B C 1
ATOM 1570 O O . VAL B 1 82 ? 42.141 56.138 24.724 1.00 20.64 81 VAL B O 1
ATOM 1574 N N . PRO B 1 83 ? 43.988 54.938 25.169 1.00 16.14 82 PRO B N 1
ATOM 1575 C CA . PRO B 1 83 ? 43.995 55.469 26.546 1.00 16.15 82 PRO B CA 1
ATOM 1576 C C . PRO B 1 83 ? 44.084 56.960 26.653 1.00 16.12 82 PRO B C 1
ATOM 1577 O O . PRO B 1 83 ? 43.396 57.552 27.482 1.00 16.52 82 PRO B O 1
ATOM 1581 N N . ALA B 1 84 ? 44.880 57.601 25.791 1.00 17.46 83 ALA B N 1
ATOM 1582 C CA . ALA B 1 84 ? 44.949 59.067 25.846 1.00 16.86 83 ALA B CA 1
ATOM 1583 C C . ALA B 1 84 ? 43.619 59.707 25.399 1.00 14.78 83 ALA B C 1
ATOM 1584 O O . ALA B 1 84 ? 43.224 60.717 25.952 1.00 18.02 83 ALA B O 1
ATOM 1599 N N . ILE B 1 86 ? 40.610 58.351 25.795 1.00 18.13 85 ILE B N 1
ATOM 1600 C CA . ILE B 1 86 ? 39.728 58.089 26.938 1.00 17.51 85 ILE B CA 1
ATOM 1601 C C . ILE B 1 86 ? 39.965 59.073 28.093 1.00 20.79 85 ILE B C 1
ATOM 1602 O O . ILE B 1 86 ? 39.002 59.673 28.595 1.00 19.72 85 ILE B O 1
ATOM 1607 N N . GLU B 1 87 ? 41.221 59.341 28.451 1.00 16.65 86 GLU B N 1
ATOM 1608 C CA . GLU B 1 87 ? 41.507 60.329 29.479 1.00 19.18 86 GLU B CA 1
ATOM 1609 C C . GLU B 1 87 ? 40.970 61.706 29.096 1.00 18.54 86 GLU B C 1
ATOM 1610 O O . GLU B 1 87 ? 40.383 62.375 29.922 1.00 19.37 86 GLU B O 1
ATOM 1616 N N . ARG B 1 88 ? 41.136 62.105 27.838 1.00 20.16 87 ARG B N 1
ATOM 1617 C CA . ARG B 1 88 ? 40.672 63.416 27.366 1.00 24.23 87 ARG B CA 1
ATOM 1618 C C . ARG B 1 88 ? 39.140 63.494 27.396 1.00 22.64 87 ARG B C 1
ATOM 1619 O O . ARG B 1 88 ? 38.569 64.506 27.811 1.00 24.61 87 ARG B O 1
ATOM 1627 N N . LEU B 1 89 ? 38.485 62.426 26.948 1.00 21.96 88 LEU B N 1
ATOM 1628 C CA . LEU B 1 89 ? 37.006 62.410 26.901 1.00 22.18 88 LEU B CA 1
ATOM 1629 C C . LEU B 1 89 ? 36.402 62.443 28.292 1.00 20.20 88 LEU B C 1
ATOM 1630 O O . LEU B 1 89 ? 35.364 63.094 28.512 1.00 21.40 88 LEU B O 1
ATOM 1635 N N . GLU B 1 90 ? 37.005 61.692 29.203 1.00 21.57 89 GLU B N 1
ATOM 1636 C CA . GLU B 1 90 ? 36.597 61.667 30.597 1.00 22.02 89 GLU B CA 1
ATOM 1637 C C . GLU B 1 90 ? 36.683 63.041 31.226 1.00 24.99 89 GLU B C 1
ATOM 1638 O O . GLU B 1 90 ? 35.800 63.418 31.968 1.00 26.91 89 GLU B O 1
ATOM 1644 N N . ALA B 1 91 ? 37.751 63.781 30.947 1.00 23.66 90 ALA B N 1
ATOM 1645 C CA . ALA B 1 91 ? 37.894 65.157 31.489 1.00 26.70 90 ALA B CA 1
ATOM 1646 C C . ALA B 1 91 ? 36.972 66.162 30.805 1.00 26.76 90 ALA B C 1
ATOM 1647 O O . ALA B 1 91 ? 36.317 66.956 31.457 1.00 28.22 90 ALA B O 1
ATOM 1649 N N . GLU B 1 92 ? 36.931 66.126 29.482 1.00 28.22 91 GLU B N 1
ATOM 1650 C CA . GLU B 1 92 ? 36.076 67.005 28.688 1.00 27.38 91 GLU B CA 1
ATOM 1651 C C . GLU B 1 92 ? 34.586 66.796 28.992 1.00 27.54 91 GLU B C 1
ATOM 1652 O O . GLU B 1 92 ? 33.838 67.762 29.029 1.00 26.14 91 GLU B O 1
ATOM 1658 N N . HIS B 1 93 ? 34.160 65.550 29.233 1.00 26.46 92 HIS B N 1
ATOM 1659 C CA . HIS B 1 93 ? 32.737 65.281 29.458 1.00 25.84 92 HIS B CA 1
ATOM 1660 C C . HIS B 1 93 ? 32.365 64.920 30.898 1.00 23.16 92 HIS B C 1
ATOM 1661 O O . HIS B 1 93 ? 31.185 64.768 31.173 1.00 27.63 92 HIS B O 1
ATOM 1668 N N . GLY B 1 94 ? 33.326 64.804 31.814 1.00 20.53 93 GLY B N 1
ATOM 1669 C CA . GLY B 1 94 ? 33.040 64.363 33.189 1.00 19.69 93 GLY B CA 1
ATOM 1670 C C . GLY B 1 94 ? 32.343 62.995 33.289 1.00 20.35 93 GLY B C 1
ATOM 1671 O O . GLY B 1 94 ? 31.322 62.825 33.975 1.00 20.04 93 GLY B O 1
ATOM 1672 N N . VAL B 1 95 ? 32.906 62.015 32.598 1.00 17.26 94 VAL B N 1
ATOM 1673 C CA . VAL B 1 95 ? 32.410 60.640 32.604 1.00 17.20 94 VAL B CA 1
ATOM 1674 C C . VAL B 1 95 ? 33.534 59.674 32.968 1.00 15.40 94 VAL B C 1
ATOM 1675 O O . VAL B 1 95 ? 34.699 60.082 33.026 1.00 15.61 94 VAL B O 1
ATOM 1679 N N . THR B 1 96 ? 33.130 58.436 33.240 1.00 14.81 95 THR B N 1
ATOM 1680 C CA . THR B 1 96 ? 33.997 57.293 33.556 1.00 16.30 95 THR B CA 1
ATOM 1681 C C . THR B 1 96 ? 33.898 56.289 32.391 1.00 14.18 95 THR B C 1
ATOM 1682 O O . THR B 1 96 ? 32.796 55.859 32.027 1.00 14.42 95 THR B O 1
ATOM 1686 N N . ILE B 1 97 ? 35.044 55.958 31.804 1.00 14.24 96 ILE B N 1
ATOM 1687 C CA . ILE B 1 97 ? 35.121 55.063 30.647 1.00 12.78 96 ILE B CA 1
ATOM 1688 C C . ILE B 1 97 ? 36.146 53.974 30.917 1.00 16.11 96 ILE B C 1
ATOM 1689 O O . ILE B 1 97 ? 37.333 54.277 31.043 1.00 16.97 96 ILE B O 1
ATOM 1694 N N . ARG B 1 98 ? 35.671 52.729 31.016 1.00 13.45 97 ARG B N 1
ATOM 1695 C CA . ARG B 1 98 ? 36.530 51.571 31.113 1.00 15.48 97 ARG B CA 1
ATOM 1696 C C . ARG B 1 98 ? 36.941 51.154 29.707 1.00 15.00 97 ARG B C 1
ATOM 1697 O O . ARG B 1 98 ? 36.132 51.175 28.803 1.00 13.82 97 ARG B O 1
ATOM 1705 N N . LEU B 1 99 ? 38.194 50.757 29.554 1.00 13.46 98 LEU B N 1
ATOM 1706 C CA . LEU B 1 99 ? 38.712 50.228 28.299 1.00 13.40 98 LEU B CA 1
ATOM 1707 C C . LEU B 1 99 ? 38.809 48.710 28.444 1.00 15.68 98 LEU B C 1
ATOM 1708 O O . LEU B 1 99 ? 39.625 48.199 29.215 1.00 14.46 98 LEU B O 1
ATOM 1713 N N . ALA B 1 100 ? 37.915 47.982 27.771 1.00 14.01 99 ALA B N 1
ATOM 1714 C CA . ALA B 1 100 ? 37.956 46.531 27.745 1.00 15.30 99 ALA B CA 1
ATOM 1715 C C . ALA B 1 100 ? 39.088 46.029 26.855 1.00 13.17 99 ALA B C 1
ATOM 1716 O O . ALA B 1 100 ? 39.608 46.785 26.020 1.00 13.27 99 ALA B O 1
ATOM 1718 N N . GLU B 1 101 ? 39.474 44.753 27.026 1.00 11.97 100 GLU B N 1
ATOM 1719 C CA A GLU B 1 101 ? 40.418 44.097 26.118 0.50 12.61 100 GLU B CA 1
ATOM 1720 C CA B GLU B 1 101 ? 40.422 44.136 26.101 0.50 11.99 100 GLU B CA 1
ATOM 1721 C C . GLU B 1 101 ? 39.826 44.068 24.689 1.00 11.49 100 GLU B C 1
ATOM 1722 O O . GLU B 1 101 ? 38.609 44.014 24.533 1.00 12.17 100 GLU B O 1
ATOM 1733 N N . PRO B 1 102 ? 40.673 44.055 23.643 1.00 12.39 101 PRO B N 1
ATOM 1734 C CA . PRO B 1 102 ? 40.205 43.897 22.268 1.00 11.52 101 PRO B CA 1
ATOM 1735 C C . PRO B 1 102 ? 39.477 42.540 22.110 1.00 10.66 101 PRO B C 1
ATOM 1736 O O . PRO B 1 102 ? 39.832 41.571 22.823 1.00 12.14 101 PRO B O 1
ATOM 1740 N N . ILE B 1 103 ? 38.467 42.489 21.247 1.00 11.35 102 ILE B N 1
ATOM 1741 C CA . ILE B 1 103 ? 37.674 41.267 21.047 1.00 11.17 102 ILE B CA 1
ATOM 1742 C C . ILE B 1 103 ? 38.558 40.042 20.723 1.00 12.17 102 ILE B C 1
ATOM 1743 O O . ILE B 1 103 ? 38.199 38.933 21.064 1.00 12.13 102 ILE B O 1
ATOM 1748 N N . GLY B 1 104 ? 39.685 40.255 20.035 1.00 12.29 103 GLY B N 1
ATOM 1749 C CA . GLY B 1 104 ? 40.538 39.135 19.700 1.00 9.91 103 GLY B CA 1
ATOM 1750 C C . GLY B 1 104 ? 41.185 38.398 20.844 1.00 11.65 103 GLY B C 1
ATOM 1751 O O . GLY B 1 104 ? 41.690 37.300 20.623 1.00 13.71 103 GLY B O 1
ATOM 1752 N N . LYS B 1 105 ? 41.223 39.011 22.021 1.00 13.42 104 LYS B N 1
ATOM 1753 C CA . LYS B 1 105 ? 41.674 38.341 23.245 1.00 15.11 104 LYS B CA 1
ATOM 1754 C C . LYS B 1 105 ? 40.645 37.374 23.850 1.00 15.51 104 LYS B C 1
ATOM 1755 O O . LYS B 1 105 ? 40.991 36.559 24.706 1.00 17.38 104 LYS B O 1
ATOM 1761 N N . ASN B 1 106 ? 39.403 37.428 23.387 1.00 13.69 105 ASN B N 1
ATOM 1762 C CA . ASN B 1 106 ? 38.335 36.639 23.973 1.00 15.62 105 ASN B CA 1
ATOM 1763 C C . ASN B 1 106 ? 38.338 35.272 23.302 1.00 13.68 105 ASN B C 1
ATOM 1764 O O . ASN B 1 106 ? 38.368 35.190 22.066 1.00 13.31 105 ASN B O 1
ATOM 1769 N N . PRO B 1 107 ? 38.292 34.176 24.087 1.00 15.06 106 PRO B N 1
ATOM 1770 C CA . PRO B 1 107 ? 38.194 32.833 23.487 1.00 13.17 106 PRO B CA 1
ATOM 1771 C C . PRO B 1 107 ? 37.012 32.631 22.562 1.00 12.40 106 PRO B C 1
ATOM 1772 O O . PRO B 1 107 ? 37.086 31.779 21.664 1.00 11.94 106 PRO B O 1
ATOM 1776 N N . ARG B 1 108 ? 35.935 33.387 22.752 1.00 12.10 107 ARG B N 1
ATOM 1777 C CA . ARG B 1 108 ? 34.776 33.279 21.890 1.00 12.11 107 ARG B CA 1
ATOM 1778 C C . ARG B 1 108 ? 35.101 33.518 20.423 1.00 15.16 107 ARG B C 1
ATOM 1779 O O . ARG B 1 108 ? 34.490 32.920 19.532 1.00 14.22 107 ARG B O 1
ATOM 1787 N N . LEU B 1 109 ? 36.030 34.435 20.163 1.00 13.11 108 LEU B N 1
ATOM 1788 C CA . LEU B 1 109 ? 36.412 34.698 18.754 1.00 12.06 108 LEU B CA 1
ATOM 1789 C C . LEU B 1 109 ? 37.108 33.514 18.081 1.00 10.56 108 LEU B C 1
ATOM 1790 O O . LEU B 1 109 ? 36.823 33.211 16.909 1.00 12.10 108 LEU B O 1
ATOM 1795 N N . GLY B 1 110 ? 38.023 32.870 18.775 1.00 12.55 109 GLY B N 1
ATOM 1796 C CA . GLY B 1 110 ? 38.663 31.661 18.243 1.00 10.84 109 GLY B CA 1
ATOM 1797 C C . GLY B 1 110 ? 37.669 30.545 17.903 1.00 9.90 10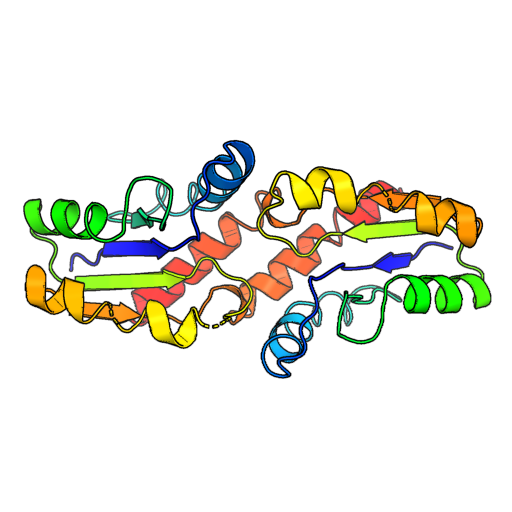9 GLY B C 1
ATOM 1798 O O . GLY B 1 110 ? 37.802 29.847 16.888 1.00 10.22 109 GLY B O 1
ATOM 1799 N N . LEU B 1 111 ? 36.621 30.438 18.725 1.00 10.63 110 LEU B N 1
ATOM 1800 C CA . LEU B 1 111 ? 35.585 29.459 18.461 1.00 12.46 110 LEU B CA 1
ATOM 1801 C C . LEU B 1 111 ? 34.738 29.829 17.256 1.00 11.86 110 LEU B C 1
ATOM 1802 O O . LEU B 1 111 ? 34.444 28.954 16.406 1.00 12.45 110 LEU B O 1
ATOM 1807 N N . ALA B 1 112 ? 34.391 31.105 17.138 1.00 11.56 111 ALA B N 1
ATOM 1808 C CA . ALA B 1 112 ? 33.644 31.615 16.003 1.00 11.50 111 ALA B CA 1
ATOM 1809 C C . ALA B 1 112 ? 34.442 31.381 14.732 1.00 11.16 111 ALA B C 1
ATOM 1810 O O . ALA B 1 112 ? 33.903 30.947 13.736 1.00 11.13 111 ALA B O 1
ATOM 1812 N N . ILE B 1 113 ? 35.737 31.667 14.783 1.00 10.81 112 ILE B N 1
ATOM 1813 C CA . ILE B 1 113 ? 36.609 31.451 13.625 1.00 10.36 112 ILE B CA 1
ATOM 1814 C C . ILE B 1 113 ? 36.613 29.982 13.191 1.00 8.55 112 ILE B C 1
ATOM 1815 O O . ILE B 1 113 ? 36.492 29.651 12.024 1.00 10.45 112 ILE B O 1
ATOM 1820 N N . ARG B 1 114 ? 36.703 29.079 14.154 1.00 10.42 113 ARG B N 1
ATOM 1821 C CA . ARG B 1 114 ? 36.624 27.650 13.853 1.00 9.10 113 ARG B CA 1
ATOM 1822 C C . ARG B 1 114 ? 35.302 27.331 13.131 1.00 6.25 113 ARG B C 1
ATOM 1823 O O . ARG B 1 114 ? 35.272 26.566 12.188 1.00 9.04 113 ARG B O 1
ATOM 1831 N N . ASP B 1 115 ? 34.214 27.865 13.660 1.00 9.97 114 ASP B N 1
ATOM 1832 C CA . ASP B 1 115 ? 32.900 27.618 13.080 1.00 9.72 114 ASP B CA 1
ATOM 1833 C C . ASP B 1 115 ? 32.822 28.103 11.616 1.00 9.62 114 ASP B C 1
ATOM 1834 O O . ASP B 1 115 ? 32.292 27.409 10.747 1.00 10.28 114 ASP B O 1
ATOM 1839 N N . VAL B 1 116 ? 33.413 29.265 11.330 1.00 9.38 115 VAL B N 1
ATOM 1840 C CA . VAL B 1 116 ? 33.469 29.784 9.969 1.00 10.63 115 VAL B CA 1
ATOM 1841 C C . VAL B 1 116 ? 34.330 28.887 9.091 1.00 8.66 115 VAL B C 1
ATOM 1842 O O . VAL B 1 116 ? 33.955 28.574 7.955 1.00 10.67 115 VAL B O 1
ATOM 1846 N N . VAL B 1 117 ? 35.498 28.475 9.614 1.00 9.64 116 VAL B N 1
ATOM 1847 C CA . VAL B 1 117 ? 36.401 27.608 8.865 1.00 10.08 116 VAL B CA 1
ATOM 1848 C C . VAL B 1 117 ? 35.722 26.264 8.514 1.00 9.26 116 VAL B C 1
ATOM 1849 O O . VAL B 1 117 ? 35.848 25.772 7.365 1.00 13.49 116 VAL B O 1
ATOM 1853 N N . LYS B 1 118 ? 34.964 25.683 9.447 1.00 11.09 117 LYS B N 1
ATOM 1854 C CA A LYS B 1 118 ? 34.142 24.488 9.155 0.50 11.62 117 LYS B CA 1
ATOM 1855 C CA B LYS B 1 118 ? 34.175 24.481 9.120 0.50 11.64 117 LYS B CA 1
ATOM 1856 C C . LYS B 1 118 ? 33.144 24.703 8.006 1.00 10.75 117 LYS B C 1
ATOM 1857 O O . LYS B 1 118 ? 32.991 23.822 7.176 1.00 12.43 117 LYS B O 1
ATOM 1868 N N . GLU B 1 119 ? 32.467 25.856 7.985 1.00 11.31 118 GLU B N 1
ATOM 1869 C CA . GLU B 1 119 ? 31.562 26.188 6.884 1.00 12.34 118 GLU B CA 1
ATOM 1870 C C . GLU B 1 119 ? 32.352 26.245 5.569 1.00 12.82 118 GLU B C 1
ATOM 1871 O O . GLU B 1 119 ? 31.890 25.711 4.574 1.00 11.83 118 GLU B O 1
ATOM 1877 N N . GLU B 1 120 ? 33.544 26.849 5.592 1.00 10.32 119 GLU B N 1
ATOM 1878 C CA . GLU B 1 120 ? 34.322 26.971 4.355 1.00 9.22 119 GLU B CA 1
ATOM 1879 C C . GLU B 1 120 ? 34.867 25.641 3.874 1.00 10.19 119 GLU B C 1
ATOM 1880 O O . GLU B 1 120 ? 34.966 25.389 2.688 1.00 10.80 119 GLU B O 1
ATOM 1886 N N . LEU B 1 121 ? 35.261 24.802 4.821 1.00 10.72 120 LEU B N 1
ATOM 1887 C CA . LEU B 1 121 ? 35.771 23.495 4.505 1.00 11.61 120 LEU B CA 1
ATOM 1888 C C . LEU B 1 121 ? 34.674 22.673 3.851 1.00 14.35 120 LEU B C 1
ATOM 1889 O O . LEU B 1 121 ? 34.904 22.052 2.815 1.00 16.19 120 LEU B O 1
ATOM 1894 N N . GLU B 1 122 ? 33.474 22.698 4.418 1.00 14.86 121 GLU B N 1
ATOM 1895 C CA . GLU B 1 122 ? 32.318 22.013 3.819 1.00 17.33 121 GLU B CA 1
ATOM 1896 C C . GLU B 1 122 ? 32.069 22.480 2.408 1.00 17.94 121 GLU B C 1
ATOM 1897 O O . GLU B 1 122 ? 31.880 21.655 1.509 1.00 21.75 121 GLU B O 1
ATOM 1903 N N . ARG B 1 123 ? 32.093 23.793 2.219 1.00 17.39 122 ARG B N 1
ATOM 1904 C CA . ARG B 1 123 ? 31.910 24.440 0.906 1.00 22.03 122 ARG B CA 1
ATOM 1905 C C . ARG B 1 123 ? 32.947 23.966 -0.110 1.00 24.30 122 ARG B C 1
ATOM 1906 O O . ARG B 1 123 ? 32.588 23.650 -1.251 1.00 26.64 122 ARG B O 1
ATOM 1914 N N . SER B 1 124 ? 34.209 23.871 0.314 1.00 19.31 123 SER B N 1
ATOM 1915 C CA . SER B 1 124 ? 35.291 23.422 -0.572 1.00 20.59 123 SER B CA 1
ATOM 1916 C C . SER B 1 124 ? 35.328 21.897 -0.795 1.00 24.69 123 SER B C 1
ATOM 1917 O O . SER B 1 124 ? 35.631 21.446 -1.905 1.00 24.90 123 SER B O 1
ATOM 1920 N N . GLU B 1 125 ? 35.078 21.120 0.266 1.00 27.91 124 GLU B N 1
ATOM 1921 C CA . GLU B 1 125 ? 35.265 19.645 0.246 1.00 31.12 124 GLU B CA 1
ATOM 1922 C C . GLU B 1 125 ? 34.002 18.849 -0.098 1.00 34.63 124 GLU B C 1
ATOM 1923 O O . GLU B 1 125 ? 34.105 17.664 -0.404 1.00 30.97 124 GLU B O 1
ATOM 1929 N N . HIS B 1 126 ? 32.822 19.468 -0.024 1.00 38.86 125 HIS B N 1
ATOM 1930 C CA . HIS B 1 126 ? 31.599 18.815 -0.523 1.00 44.12 125 HIS B CA 1
ATOM 1931 C C . HIS B 1 126 ? 31.660 18.926 -2.043 1.00 46.51 125 HIS B C 1
ATOM 1932 O O . HIS B 1 126 ? 31.293 19.963 -2.620 1.00 49.42 125 HIS B O 1
#

Secondary structure (DSSP, 8-state):
-EEEEEE----S-HHHHHHHHHHHHHHHHHSTT-EEE---SSSPHHHHHHHHHHTT--EEEEEE--S---HHHHHHTT--HHHHHHHT-EEEEPPPGGGSHHHHHHHHHHHHHHHHH-/--EEEEEE----S-HHHHHHHHHHHHHHHHHSSSEEEE---SSS-HHHHHHHHHHTT--EEEEEE--SS---HHHHTT--HHHHHHHT-EEEEPPPGGGSHHHHHHHHHHHHHHHHHHH-

Radius of gyration: 19.2 Å; Cα contacts (8 Å, |Δi|>4): 427; chains: 2; bounding box: 37×51×46 Å

InterPro domains:
  IPR002762 Sirohydrochlorin cobaltochelatase CbiX-like [PF01903] (12-113)
  IPR050963 Sirohydrochlorin Cobaltochelatase/CbiX [PTHR33542] (4-116)

Organism: Marinobacter nauticus (strain ATCC 700491 / DSM 11845 / VT8) (NCBI:txid351348)

Foldseek 3Di:
DEEEEEEEADDLPPVVVVVVCVVCVVVVVPDPRYYYAYVPDPDHPLVSLVVVVVVPHQHYEYEYQDLDDDPCNVPPVVCLVVSCVVSVGHYHYDDYPNVDVVVVVVVVVVVVVVVVVD/DDEAEEAEEEDDPDPVVVVVVCVVCVCVPVPDPRYYYAYVPDPDHPLNSLVVVVVVPDAHYEYAYQDLDDDVNVPPVVVCVVSCVVRVHYYHYDDHPNVDVVVVVVVVVVVVVVCVVVVD

Solvent-accessible surface area: 11355 Å² total

Sequence (238 aa):
PHQIILLLAHHGGSSDARWWCETFEKKLAEEPTVESSIENAAIAYELAEPSLDTIVNRAKGQGVEQFTVVPLFFLAAGRHLRKDVPAIERLEAEHGVTIRLAEPIGKNPRLLGLAIRDVVKEELERSQPHQIILLAHGSSDARWCETFEKKLAEPTVVESIIENAAIAYELAEPSLDDTIVNRAKGQGVEQFTVVPLFLAAGHLRKDVPAIERLEAEHGVTIRLAEEPIGKNPRLGLAIRDVVKKEELERSEH

CATH classification: 3.40.50.1400

B-factor: mean 19.75, std 9.35, range [2.43, 60.53]

Nearest PDB structures (foldseek):
  3lyh-assembly1_A  TM=1.009E+00  e=7.444E-22  Marinobacter nauticus VT8
  3lyh-assembly1_B  TM=9.825E-01  e=1.653E-19  Marinobacter nauticus VT8
  2xwp-assembly1_A  TM=7.206E-01  e=5.568E-04  Salmonella enterica subsp. enterica serovar Typhimurium
  1gdt-assembly1_B  TM=3.593E-01  e=8.286E-02  Escherichia coli
  3lhf-assembly1_D  TM=4.239E-01  e=2.108E-01  Saccharolobus solfataricus P2